Protein AF-A0A536GF77-F1 (afdb_monomer_lite)

Foldseek 3Di:
DDDDDDDDDDDDDPPPPPVPPPPPPDPPVVVVVVVVLLPLVNLVVLLVVLLVVLVVVPVPDPPLQVAAFQLQVVLLLVLLVCVVVVHDSADPDLLVFQDEDDRSGDQFAPLCSVVRVCQNVLVDPPSVVVSVVCLQCVLVVLQVVLLVVLAFRSSLSSLLSNLCSQSVNVNCSRNSPCCSVLLSLLSVCLPDDANLSLCVVCSPVLQVVSSCRPVVDPNSVVSVVVSVVSNVVCPCSNVSSVSSVVRYPPQPSCNCVSVVSSSVNSVSSSVRGDDDD

Radius of gyration: 27.7 Å; chains: 1; bounding box: 110×48×66 Å

pLDDT: mean 87.17, std 17.12, range [32.97, 98.56]

Structure (mmCIF, N/CA/C/O backbone):
data_AF-A0A536GF77-F1
#
_entry.id   AF-A0A536GF77-F1
#
loop_
_atom_site.group_PDB
_atom_site.id
_atom_site.type_symbol
_atom_site.label_atom_id
_atom_site.label_alt_id
_atom_site.label_comp_id
_atom_site.label_asym_id
_atom_site.label_entity_id
_atom_site.label_seq_id
_atom_site.pdbx_PDB_ins_code
_atom_site.Cartn_x
_atom_site.Cartn_y
_atom_site.Cartn_z
_atom_site.occupancy
_atom_site.B_iso_or_equiv
_atom_site.auth_seq_id
_atom_site.auth_comp_id
_atom_site.auth_asym_id
_atom_site.auth_atom_id
_atom_site.pdbx_PDB_model_num
ATOM 1 N N . MET A 1 1 ? -88.123 -19.609 26.743 1.00 41.19 1 MET A N 1
ATOM 2 C CA . MET A 1 1 ? -87.606 -20.927 26.312 1.00 41.19 1 MET A CA 1
ATOM 3 C C . MET A 1 1 ? -86.097 -20.909 26.580 1.00 41.19 1 MET A C 1
ATOM 5 O O . MET A 1 1 ? -85.363 -20.375 25.773 1.00 41.19 1 MET A O 1
ATOM 9 N N . PHE A 1 2 ? -85.704 -20.932 27.856 1.00 36.38 2 PHE A N 1
ATOM 10 C CA . PHE A 1 2 ? -85.264 -22.080 28.674 1.00 36.38 2 PHE A CA 1
ATOM 11 C C . PHE A 1 2 ? -83.796 -22.506 28.458 1.00 36.38 2 PHE A C 1
ATOM 13 O O . PHE A 1 2 ? -83.450 -22.933 27.362 1.00 36.38 2 PHE A O 1
ATOM 20 N N . ARG A 1 3 ? -83.056 -22.489 29.589 1.00 35.91 3 ARG A N 1
ATOM 21 C CA . ARG A 1 3 ? -81.711 -23.015 29.941 1.00 35.91 3 ARG A CA 1
ATOM 22 C C . ARG A 1 3 ? -80.554 -22.004 29.883 1.00 35.91 3 ARG A C 1
ATOM 24 O O . ARG A 1 3 ? -80.146 -21.604 28.803 1.00 35.91 3 ARG A O 1
ATOM 31 N N . ASP A 1 4 ? -80.084 -21.440 31.009 1.00 39.25 4 ASP A N 1
ATOM 32 C CA . ASP A 1 4 ? -79.383 -22.058 32.172 1.00 39.25 4 ASP A CA 1
ATOM 33 C C . ASP A 1 4 ? -78.294 -23.030 31.696 1.00 39.25 4 ASP A C 1
ATOM 35 O O . ASP A 1 4 ? -78.600 -24.018 31.044 1.00 39.25 4 ASP A O 1
ATOM 39 N N . GLY A 1 5 ? -76.995 -22.820 31.896 1.00 36.41 5 GLY A N 1
ATOM 40 C CA . GLY A 1 5 ? -76.297 -22.391 33.102 1.00 36.41 5 GLY A CA 1
ATOM 41 C C . GLY A 1 5 ? -75.315 -23.514 33.452 1.00 36.41 5 GLY A C 1
ATOM 42 O O . GLY A 1 5 ? -75.742 -24.656 33.509 1.00 36.41 5 GLY A O 1
ATOM 43 N N . ILE A 1 6 ? -74.024 -23.216 33.637 1.00 43.03 6 ILE A N 1
ATOM 44 C CA . ILE A 1 6 ? -73.083 -23.975 34.485 1.00 43.03 6 ILE A CA 1
ATOM 45 C C . ILE A 1 6 ? -71.900 -23.047 34.804 1.00 43.03 6 ILE A C 1
ATOM 47 O O . ILE A 1 6 ? -71.106 -22.662 33.947 1.00 43.03 6 ILE A O 1
ATOM 51 N N . ARG A 1 7 ? -71.839 -22.661 36.081 1.00 42.03 7 ARG A N 1
ATOM 52 C CA . ARG A 1 7 ? -70.627 -22.267 36.804 1.00 42.03 7 ARG A CA 1
ATOM 53 C C . ARG A 1 7 ? -69.959 -23.541 37.333 1.00 42.03 7 ARG A C 1
ATOM 55 O O . ARG A 1 7 ? -70.656 -24.415 37.835 1.00 42.03 7 ARG A O 1
ATOM 62 N N . GLY A 1 8 ? -68.631 -23.561 37.334 1.00 37.31 8 GLY A N 1
ATOM 63 C CA . GLY A 1 8 ? -67.768 -24.455 38.121 1.00 37.31 8 GLY A CA 1
ATOM 64 C C . GLY A 1 8 ? -66.321 -24.171 37.712 1.00 37.31 8 GLY A C 1
ATOM 65 O O . GLY A 1 8 ? -65.961 -24.429 36.575 1.00 37.31 8 GLY A O 1
ATOM 66 N N . MET A 1 9 ? -65.571 -23.317 38.414 1.00 39.44 9 MET A N 1
ATOM 67 C CA . MET A 1 9 ? -64.761 -23.631 39.602 1.00 39.44 9 MET A CA 1
ATOM 68 C C . MET A 1 9 ? -63.938 -24.919 39.469 1.00 39.44 9 MET A C 1
ATOM 70 O O . MET A 1 9 ? -64.388 -25.968 39.896 1.00 39.44 9 MET A O 1
ATOM 74 N N . ASP A 1 10 ? -62.711 -24.764 38.968 1.00 42.84 10 ASP A N 1
ATOM 75 C CA . ASP A 1 10 ? -61.504 -25.491 39.381 1.00 42.84 10 ASP A CA 1
ATOM 76 C C . ASP A 1 10 ? -60.338 -24.492 39.206 1.00 42.84 10 ASP A C 1
ATOM 78 O O . ASP A 1 10 ? -60.195 -23.864 38.164 1.00 42.84 10 ASP A O 1
ATOM 82 N N . GLY A 1 11 ? -59.519 -24.136 40.192 1.00 39.72 11 GLY A N 1
ATOM 83 C CA . GLY A 1 11 ? -59.087 -24.929 41.328 1.00 39.72 11 GLY A CA 1
ATOM 84 C C . GLY A 1 11 ? -57.761 -25.612 40.998 1.00 39.72 11 GLY A C 1
ATOM 85 O O . GLY A 1 11 ? -57.750 -26.771 40.629 1.00 39.72 11 GLY A O 1
ATOM 86 N N . ARG A 1 12 ? -56.644 -24.907 41.249 1.00 40.28 12 ARG A N 1
ATOM 87 C CA . ARG A 1 12 ? -55.269 -25.443 41.400 1.00 40.28 12 ARG A CA 1
ATOM 88 C C . ARG A 1 12 ? -54.510 -25.835 40.117 1.00 40.28 12 ARG A C 1
ATOM 90 O O . ARG A 1 12 ? -54.615 -26.937 39.612 1.00 40.28 12 ARG A O 1
ATOM 97 N N . MET A 1 13 ? -53.569 -24.987 39.711 1.00 36.81 13 MET A N 1
ATOM 98 C CA . MET A 1 13 ? -52.131 -25.166 39.986 1.00 36.81 13 MET A CA 1
ATOM 99 C C . MET A 1 13 ? -51.365 -24.138 39.160 1.00 36.81 13 MET A C 1
ATOM 101 O O . MET A 1 13 ? -51.049 -24.318 37.988 1.00 36.81 13 MET A O 1
ATOM 105 N N . ARG A 1 14 ? -51.051 -23.028 39.822 1.00 39.31 14 ARG A N 1
ATOM 106 C CA . ARG A 1 14 ? -50.019 -22.097 39.393 1.00 39.31 14 ARG A CA 1
ATOM 107 C C . ARG A 1 14 ? -48.690 -22.834 39.571 1.00 39.31 14 ARG A C 1
ATOM 109 O O . ARG A 1 14 ? -48.108 -22.789 40.651 1.00 39.31 14 ARG A O 1
ATOM 116 N N . VAL A 1 15 ? -48.256 -23.575 38.552 1.00 42.91 15 VAL A N 1
ATOM 117 C CA . VAL A 1 15 ? -46.899 -24.127 38.515 1.00 42.91 15 VAL A CA 1
ATOM 118 C C . VAL A 1 15 ? -45.962 -22.936 38.353 1.00 42.91 15 VAL A C 1
ATOM 120 O O . VAL A 1 15 ? -45.723 -22.438 37.256 1.00 42.91 15 VAL A O 1
ATOM 123 N N . MET A 1 16 ? -45.488 -22.435 39.493 1.00 32.97 16 MET A N 1
ATOM 124 C CA . MET A 1 16 ? -44.279 -21.634 39.583 1.00 32.97 16 MET A CA 1
ATOM 125 C C . MET A 1 16 ? -43.134 -22.483 39.038 1.00 32.97 16 MET A C 1
ATOM 127 O O . MET A 1 16 ? -42.500 -23.244 39.761 1.00 32.97 16 MET A O 1
ATOM 131 N N . TRP A 1 17 ? -42.857 -22.340 37.747 1.00 36.91 17 TRP A N 1
ATOM 132 C CA . TRP A 1 17 ? -41.528 -22.599 37.217 1.00 36.91 17 TRP A CA 1
ATOM 133 C C . TRP A 1 17 ? -40.623 -21.451 37.678 1.00 36.91 17 TRP A C 1
ATOM 135 O O . TRP A 1 17 ? -40.278 -20.547 36.925 1.00 36.91 17 TRP A O 1
ATOM 145 N N . SER A 1 18 ? -40.229 -21.485 38.953 1.00 45.12 18 SER A N 1
ATOM 146 C CA . SER A 1 18 ? -39.018 -20.823 39.439 1.00 45.12 18 SER A CA 1
ATOM 147 C C . SER A 1 18 ? -37.811 -21.674 39.038 1.00 45.12 18 SER A C 1
ATOM 149 O O . SER A 1 18 ? -37.057 -22.164 39.873 1.00 45.12 18 SER A O 1
ATOM 151 N N . GLY A 1 19 ? -37.666 -21.909 37.736 1.00 38.56 19 GLY A N 1
ATOM 152 C CA . GLY A 1 19 ? -36.453 -22.440 37.142 1.00 38.56 19 GLY A CA 1
ATOM 153 C C . GLY A 1 19 ? -35.619 -21.249 36.725 1.00 38.56 19 GLY A C 1
ATOM 154 O O . GLY A 1 19 ? -35.683 -20.829 35.573 1.00 38.56 19 GLY A O 1
ATOM 155 N N . GLY A 1 20 ? -34.897 -20.667 37.684 1.00 43.09 20 GLY A N 1
ATOM 156 C CA . GLY A 1 20 ? -33.840 -19.715 37.396 1.00 43.09 20 GLY A CA 1
ATOM 157 C C . GLY A 1 20 ? -32.834 -20.386 36.473 1.00 43.09 20 GLY A C 1
ATOM 158 O O . GLY A 1 20 ? -31.903 -21.045 36.928 1.00 43.09 20 GLY A O 1
ATOM 159 N N . LEU A 1 21 ? -33.022 -20.207 35.166 1.00 40.06 21 LEU A N 1
ATOM 160 C CA . LEU A 1 21 ? -31.940 -20.256 34.205 1.00 40.06 21 LEU A CA 1
ATOM 161 C C . LEU A 1 21 ? -31.039 -19.089 34.582 1.00 40.06 21 LEU A C 1
ATOM 163 O O . LEU A 1 21 ? -31.192 -17.968 34.105 1.00 40.06 21 LEU A O 1
ATOM 167 N N . SER A 1 22 ? -30.149 -19.378 35.531 1.00 43.50 22 SER A N 1
ATOM 168 C CA . SER A 1 22 ? -28.858 -18.739 35.679 1.00 43.50 22 SER A CA 1
ATOM 169 C C . SER A 1 22 ? -28.286 -18.613 34.274 1.00 43.50 22 SER A C 1
ATOM 171 O O . SER A 1 22 ? -27.720 -19.549 33.710 1.00 43.50 22 SER A O 1
ATOM 173 N N . THR A 1 23 ? -28.516 -17.456 33.663 1.00 43.59 23 THR A N 1
ATOM 174 C CA . THR A 1 23 ? -27.709 -16.992 32.557 1.00 43.59 23 THR A CA 1
ATOM 175 C C . THR A 1 23 ? -26.333 -16.837 33.169 1.00 43.59 23 THR A C 1
ATOM 177 O O . THR A 1 23 ? -26.068 -15.847 33.851 1.00 43.59 23 THR A O 1
ATOM 180 N N . SER A 1 24 ? -25.498 -17.864 33.027 1.00 44.28 24 SER A N 1
ATOM 181 C CA . SER A 1 24 ? -24.087 -17.799 33.371 1.00 44.28 24 SER A CA 1
ATOM 182 C C . SER A 1 24 ? -23.552 -16.500 32.782 1.00 44.28 24 SER A C 1
ATOM 184 O O . SER A 1 24 ? -23.512 -16.341 31.557 1.00 44.28 24 SER A O 1
ATOM 186 N N . SER A 1 25 ? -23.252 -15.539 33.656 1.00 56.31 25 SER A N 1
ATOM 187 C CA . SER A 1 25 ? -22.711 -14.255 33.252 1.00 56.31 25 SER A CA 1
ATOM 188 C C . SER A 1 25 ? -21.441 -14.520 32.438 1.00 56.31 25 SER A C 1
ATOM 190 O O . SER A 1 25 ? -20.691 -15.448 32.764 1.00 56.31 25 SER A O 1
ATOM 192 N N . PRO A 1 26 ? -21.192 -13.773 31.348 1.00 51.78 26 PRO A N 1
ATOM 193 C CA . PRO A 1 26 ? -19.933 -13.895 30.629 1.00 51.78 26 PRO A CA 1
ATOM 194 C C . PRO A 1 26 ? -18.793 -13.777 31.643 1.00 51.78 26 PRO A C 1
ATOM 196 O O . PRO A 1 26 ? -18.783 -12.847 32.449 1.00 51.78 26 PRO A O 1
ATOM 199 N N . SER A 1 27 ? -17.901 -14.770 31.650 1.00 58.62 27 SER A N 1
ATOM 200 C CA . SER A 1 27 ? -16.886 -14.983 32.685 1.00 58.62 27 SER A CA 1
ATOM 201 C C . SER A 1 27 ? -16.258 -13.666 33.164 1.00 58.62 27 SER A C 1
ATOM 203 O O . SER A 1 27 ? -15.650 -12.921 32.392 1.00 58.62 27 SER A O 1
ATOM 205 N N . SER A 1 28 ? -16.421 -13.371 34.457 1.00 71.69 28 SER A N 1
ATOM 206 C CA . SER A 1 28 ? -16.101 -12.075 35.080 1.00 71.69 28 SER A CA 1
ATOM 207 C C . SER A 1 28 ? -14.694 -11.555 34.762 1.00 71.69 28 SER A C 1
ATOM 209 O O . SER A 1 28 ? -14.508 -10.352 34.600 1.00 71.69 28 SER A O 1
ATOM 211 N N . ARG A 1 29 ? -13.709 -12.445 34.578 1.00 77.62 29 ARG A N 1
ATOM 212 C CA . ARG A 1 29 ? -12.331 -12.069 34.216 1.00 77.62 29 ARG A CA 1
ATOM 213 C C . ARG A 1 29 ? -12.208 -11.447 32.826 1.00 77.62 29 ARG A C 1
ATOM 215 O O . ARG A 1 29 ? -11.457 -10.494 32.657 1.00 77.62 29 ARG A O 1
ATOM 222 N N . GLY A 1 30 ? -12.918 -11.973 31.826 1.00 80.00 30 GLY A N 1
ATOM 223 C CA . GLY A 1 30 ? -12.807 -11.483 30.449 1.00 80.00 30 GLY A CA 1
ATOM 224 C C . GLY A 1 30 ? -13.359 -10.065 30.299 1.00 80.00 30 GLY A C 1
ATOM 225 O O . GLY A 1 30 ? -12.772 -9.242 29.597 1.00 80.00 30 GLY A O 1
ATOM 226 N N . ALA A 1 31 ? -14.455 -9.767 31.000 1.00 80.88 31 ALA A N 1
ATOM 227 C CA . ALA A 1 31 ? -15.010 -8.419 31.088 1.00 80.88 31 ALA A CA 1
ATOM 228 C C . ALA A 1 31 ? -14.063 -7.472 31.847 1.00 80.88 31 ALA A C 1
ATOM 230 O O . ALA A 1 31 ? -13.717 -6.417 31.325 1.00 80.88 31 ALA A O 1
ATOM 231 N N . GLN A 1 32 ? -13.538 -7.902 33.001 1.00 85.25 32 GLN A N 1
ATOM 232 C CA . GLN A 1 32 ? -12.601 -7.107 33.806 1.00 85.25 32 GLN A CA 1
ATOM 233 C C . GLN A 1 32 ? -11.320 -6.723 33.049 1.00 85.25 32 GLN A C 1
ATOM 235 O O . GLN A 1 32 ? -10.882 -5.576 33.124 1.00 85.25 32 GLN A O 1
ATOM 240 N N . VAL A 1 33 ? -10.720 -7.652 32.294 1.00 84.31 33 VAL A N 1
ATOM 241 C CA . VAL A 1 33 ? -9.522 -7.363 31.485 1.00 84.31 33 VAL A CA 1
ATOM 242 C C . VAL A 1 33 ? -9.833 -6.350 30.382 1.00 84.31 33 VAL A C 1
ATOM 244 O O . VAL A 1 33 ? -9.045 -5.436 30.152 1.00 84.31 33 VAL A O 1
ATOM 247 N N . ARG A 1 34 ? -10.987 -6.474 29.714 1.00 85.44 34 ARG A N 1
ATOM 248 C CA . ARG A 1 34 ? -11.406 -5.510 28.684 1.00 85.44 34 ARG A CA 1
ATOM 249 C C . ARG A 1 34 ? -11.612 -4.117 29.268 1.00 85.44 34 ARG A C 1
ATOM 251 O O . ARG A 1 34 ? -11.096 -3.166 28.694 1.00 85.44 34 ARG A O 1
ATOM 258 N N . ASP A 1 35 ? -12.284 -4.007 30.411 1.00 88.75 35 ASP A N 1
ATOM 259 C CA . ASP A 1 35 ? -12.529 -2.723 31.079 1.00 88.75 35 ASP A CA 1
ATOM 260 C C . ASP A 1 35 ? -11.226 -2.049 31.523 1.00 88.75 35 ASP A C 1
ATOM 262 O O . ASP A 1 35 ? -11.081 -0.830 31.433 1.00 88.75 35 ASP A O 1
ATOM 266 N N . LEU A 1 36 ? -10.247 -2.842 31.970 1.00 88.25 36 LEU A N 1
ATOM 267 C CA . LEU A 1 36 ? -8.914 -2.347 32.294 1.00 88.25 36 LEU A CA 1
ATOM 268 C C . LEU A 1 36 ? -8.195 -1.809 31.047 1.00 88.25 36 LEU A C 1
ATOM 270 O O . LEU A 1 36 ? -7.674 -0.695 31.084 1.00 88.25 36 LEU A O 1
ATOM 274 N N . LEU A 1 37 ? -8.187 -2.570 29.947 1.00 87.06 37 LEU A N 1
ATOM 275 C CA . LEU A 1 37 ? -7.545 -2.181 28.682 1.00 87.06 37 LEU A CA 1
ATOM 276 C C . LEU A 1 37 ? -8.247 -1.010 27.983 1.00 87.06 37 LEU A C 1
ATOM 278 O O . LEU A 1 37 ? -7.608 -0.268 27.240 1.00 87.06 37 LEU A O 1
ATOM 282 N N . ASP A 1 38 ? -9.539 -0.808 28.238 1.00 90.12 38 ASP A N 1
ATOM 283 C CA . ASP A 1 38 ? -10.286 0.348 27.743 1.00 90.12 38 ASP A CA 1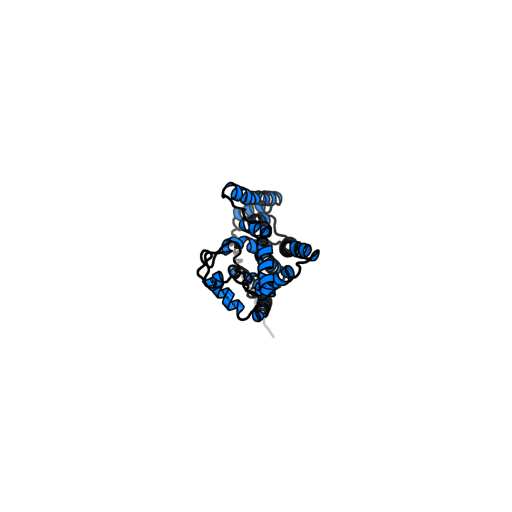
ATOM 284 C C . ASP A 1 38 ? -9.995 1.644 28.515 1.00 90.12 38 ASP A C 1
ATOM 286 O O . ASP A 1 38 ? -10.479 2.713 28.131 1.00 90.12 38 ASP A O 1
ATOM 290 N N . ARG A 1 39 ? -9.163 1.604 29.565 1.00 93.00 39 ARG A N 1
ATOM 291 C CA . ARG A 1 39 ? -8.693 2.825 30.225 1.00 93.00 39 ARG A CA 1
ATOM 292 C C . ARG A 1 39 ? -7.736 3.585 29.297 1.00 93.00 39 ARG A C 1
ATOM 294 O O . ARG A 1 39 ? -6.703 3.034 28.911 1.00 93.00 39 ARG A O 1
ATOM 301 N N . PRO A 1 40 ? -7.996 4.872 28.996 1.00 92.00 40 PRO A N 1
ATOM 302 C CA . PRO A 1 40 ? -7.208 5.634 28.027 1.00 92.00 40 PRO A CA 1
ATOM 303 C C . PRO A 1 40 ? -5.737 5.774 28.428 1.00 92.00 40 PRO A C 1
ATOM 305 O O . PRO A 1 40 ? -4.868 5.672 27.569 1.00 92.00 40 PRO A O 1
ATOM 308 N N . ALA A 1 41 ? -5.446 5.936 29.722 1.00 93.31 41 ALA A N 1
ATOM 309 C CA . ALA A 1 41 ? -4.074 6.021 30.219 1.00 93.31 41 ALA A CA 1
ATOM 310 C C . ALA A 1 41 ? -3.292 4.719 29.981 1.00 93.31 41 ALA A C 1
ATOM 312 O O . ALA A 1 41 ? -2.173 4.757 29.479 1.00 93.31 41 ALA A O 1
ATOM 313 N N . LEU A 1 42 ? -3.896 3.562 30.279 1.00 93.06 42 LEU A N 1
ATOM 314 C CA . LEU A 1 42 ? -3.247 2.271 30.053 1.00 93.06 42 LEU A CA 1
ATOM 315 C C . LEU A 1 42 ? -3.052 2.007 28.557 1.00 93.06 42 LEU A C 1
ATOM 317 O O . LEU A 1 42 ? -1.969 1.609 28.142 1.00 93.06 42 LEU A O 1
ATOM 321 N N . ALA A 1 43 ? -4.071 2.283 27.741 1.00 92.12 43 ALA A N 1
ATOM 322 C CA . ALA A 1 43 ? -3.971 2.171 26.292 1.00 92.12 43 ALA A CA 1
ATOM 323 C C . ALA A 1 43 ? -2.860 3.061 25.712 1.00 92.12 43 ALA A C 1
ATOM 325 O O . ALA A 1 43 ? -2.118 2.610 24.840 1.00 92.12 43 ALA A O 1
ATOM 326 N N . ALA A 1 44 ? -2.708 4.294 26.204 1.00 92.50 44 ALA A N 1
ATOM 327 C CA . ALA A 1 44 ? -1.635 5.193 25.790 1.00 92.50 44 ALA A CA 1
ATOM 328 C C . ALA A 1 44 ? -0.255 4.638 26.166 1.00 92.50 44 ALA A C 1
ATOM 330 O O . ALA A 1 44 ? 0.613 4.551 25.301 1.00 92.50 44 ALA A O 1
ATOM 331 N N . VAL A 1 45 ? -0.072 4.184 27.412 1.00 94.44 45 VAL A N 1
ATOM 332 C CA . VAL A 1 45 ? 1.184 3.563 27.868 1.00 94.44 45 VAL A CA 1
ATOM 333 C C . VAL A 1 45 ? 1.539 2.344 27.016 1.00 94.44 45 VAL A C 1
ATOM 335 O O . VAL A 1 45 ? 2.660 2.247 26.530 1.00 94.44 45 VAL A O 1
ATOM 338 N N . LEU A 1 46 ? 0.583 1.444 26.773 1.00 94.06 46 LEU A N 1
ATOM 339 C CA . LEU A 1 46 ? 0.794 0.261 25.933 1.00 94.06 46 LEU A CA 1
ATOM 340 C C . LEU A 1 46 ? 1.098 0.626 24.472 1.00 94.06 46 LEU A C 1
ATOM 342 O O . LEU A 1 46 ? 1.935 -0.014 23.841 1.00 94.06 46 LEU A O 1
ATOM 346 N N . SER A 1 47 ? 0.450 1.664 23.939 1.00 93.44 47 SER A N 1
ATOM 347 C CA . SER A 1 47 ? 0.714 2.151 22.579 1.00 93.44 47 SER A CA 1
ATOM 348 C C . SER A 1 47 ? 2.120 2.731 22.455 1.00 93.44 47 SER A C 1
ATOM 350 O O . SER A 1 47 ? 2.808 2.441 21.485 1.00 93.44 47 SER A O 1
ATOM 352 N N . ILE A 1 48 ? 2.572 3.504 23.448 1.00 91.81 48 ILE A N 1
ATOM 353 C CA . ILE A 1 48 ? 3.943 4.031 23.509 1.00 91.81 48 ILE A CA 1
ATOM 354 C C . ILE A 1 48 ? 4.941 2.877 23.647 1.00 91.81 48 ILE A C 1
ATOM 356 O O . ILE A 1 48 ? 5.932 2.835 22.923 1.00 91.81 48 ILE A O 1
ATOM 360 N N . ALA A 1 49 ? 4.658 1.903 24.515 1.00 92.81 49 ALA A N 1
ATOM 361 C CA . ALA A 1 49 ? 5.509 0.733 24.708 1.00 92.81 49 ALA A CA 1
ATOM 362 C C . ALA A 1 49 ? 5.680 -0.095 23.422 1.00 92.81 49 ALA A C 1
ATOM 364 O O . ALA A 1 49 ? 6.752 -0.653 23.203 1.00 92.81 49 ALA A O 1
ATOM 365 N N . ALA A 1 50 ? 4.683 -0.131 22.528 1.00 92.12 50 ALA A N 1
ATOM 366 C CA . ALA A 1 50 ? 4.815 -0.797 21.230 1.00 92.12 50 ALA A CA 1
ATOM 367 C C . ALA A 1 50 ? 5.946 -0.201 20.367 1.00 92.12 50 ALA A C 1
ATOM 369 O O . ALA A 1 50 ? 6.578 -0.929 19.605 1.00 92.12 50 ALA A O 1
ATOM 370 N N . PHE A 1 51 ? 6.278 1.085 20.526 1.00 89.44 51 PHE A N 1
ATOM 371 C CA . PHE A 1 51 ? 7.408 1.710 19.826 1.00 89.44 51 PHE A CA 1
ATOM 372 C C . PHE A 1 51 ? 8.782 1.325 20.394 1.00 89.44 51 PHE A C 1
ATOM 374 O O . PHE A 1 51 ? 9.796 1.629 19.770 1.00 89.44 51 PHE A O 1
ATOM 381 N N . ALA A 1 52 ? 8.849 0.578 21.501 1.00 89.06 52 ALA A N 1
ATOM 382 C CA . ALA A 1 52 ? 10.088 -0.087 21.900 1.00 89.06 52 ALA A CA 1
ATOM 383 C C . ALA A 1 52 ? 10.472 -1.218 20.926 1.00 89.06 52 ALA A C 1
ATOM 385 O O . ALA A 1 52 ? 11.649 -1.534 20.804 1.00 89.06 52 ALA A O 1
ATOM 386 N N . ILE A 1 53 ? 9.513 -1.802 20.194 1.00 85.50 53 ILE A N 1
ATOM 387 C CA . ILE A 1 53 ? 9.754 -2.891 19.231 1.00 85.50 53 ILE A CA 1
ATOM 388 C C . ILE A 1 53 ? 10.762 -2.499 18.142 1.00 85.50 53 ILE A C 1
ATOM 390 O O . ILE A 1 53 ? 11.749 -3.217 17.991 1.00 85.50 53 ILE A O 1
ATOM 394 N N . PRO A 1 54 ? 10.585 -1.397 17.387 1.00 82.69 54 PRO A N 1
ATOM 395 C CA . PRO A 1 54 ? 11.558 -1.009 16.373 1.00 82.69 54 PRO A CA 1
ATOM 396 C C . PRO A 1 54 ? 12.912 -0.626 16.982 1.00 82.69 54 PRO A C 1
ATOM 398 O O . PRO A 1 54 ? 13.937 -0.917 16.376 1.00 82.69 54 PRO A O 1
ATOM 401 N N . VAL A 1 55 ? 12.944 -0.055 18.193 1.00 83.25 55 VAL A N 1
ATOM 402 C CA . VAL A 1 55 ? 14.201 0.231 18.910 1.00 83.25 55 VAL A CA 1
ATOM 403 C C . VAL A 1 55 ? 14.951 -1.065 19.225 1.00 83.25 55 VAL A C 1
ATOM 405 O O . VAL A 1 55 ? 16.138 -1.177 18.929 1.00 83.25 55 VAL A O 1
ATOM 408 N N . LEU A 1 56 ? 14.256 -2.066 19.768 1.00 84.06 56 LEU A N 1
ATOM 409 C CA . LEU A 1 56 ? 14.824 -3.385 20.043 1.00 84.06 56 LEU A CA 1
ATOM 410 C C . LEU A 1 56 ? 15.255 -4.091 18.756 1.00 84.06 56 LEU A C 1
ATOM 412 O O . LEU A 1 56 ? 16.326 -4.682 18.723 1.00 84.06 56 LEU A O 1
ATOM 416 N N . PHE A 1 57 ? 14.465 -4.000 17.685 1.00 82.62 57 PHE A N 1
ATOM 417 C CA . PHE A 1 57 ? 14.827 -4.555 16.382 1.00 82.62 57 PHE A CA 1
ATOM 418 C C . PHE A 1 57 ? 16.139 -3.957 15.867 1.00 82.62 57 PHE A C 1
ATOM 420 O O . PHE A 1 57 ? 17.033 -4.706 15.491 1.00 82.62 57 PHE A O 1
ATOM 427 N N . VAL A 1 58 ? 16.290 -2.629 15.920 1.00 80.44 58 VAL A N 1
ATOM 428 C CA . VAL A 1 58 ? 17.532 -1.954 15.516 1.00 80.44 58 VAL A CA 1
ATOM 429 C C . VAL A 1 58 ? 18.713 -2.347 16.406 1.00 80.44 58 VAL A C 1
ATOM 431 O O . VAL A 1 58 ? 19.817 -2.528 15.906 1.00 80.44 58 VAL A O 1
ATOM 434 N N . ALA A 1 59 ? 18.490 -2.503 17.711 1.00 79.88 59 ALA A N 1
ATOM 435 C CA . ALA A 1 59 ? 19.540 -2.885 18.651 1.00 79.88 59 ALA A CA 1
ATOM 436 C C . ALA A 1 59 ? 19.997 -4.349 18.503 1.00 79.88 59 ALA A C 1
ATOM 438 O O . ALA A 1 59 ? 21.141 -4.664 18.823 1.00 79.88 59 ALA A O 1
ATOM 439 N N . LEU A 1 60 ? 19.108 -5.244 18.060 1.00 83.00 60 LEU A N 1
ATOM 440 C CA . LEU A 1 60 ? 19.345 -6.692 18.030 1.00 83.00 60 LEU A CA 1
ATOM 441 C C . LEU A 1 60 ? 19.678 -7.235 16.635 1.00 83.00 60 LEU A C 1
ATOM 443 O O . LEU A 1 60 ? 20.246 -8.322 16.532 1.00 83.00 60 LEU A O 1
ATOM 447 N N . VAL A 1 61 ? 19.317 -6.519 15.570 1.00 75.38 61 VAL A N 1
ATOM 448 C CA . VAL A 1 61 ? 19.546 -6.943 14.186 1.00 75.38 61 VAL A CA 1
ATOM 449 C C . VAL A 1 61 ? 20.672 -6.103 13.587 1.00 75.38 61 VAL A C 1
ATOM 451 O O . VAL A 1 61 ? 20.533 -4.885 13.514 1.00 75.38 61 VAL A O 1
ATOM 454 N N . PRO A 1 62 ? 21.784 -6.708 13.137 1.00 69.06 62 PRO A N 1
ATOM 455 C CA . PRO A 1 62 ? 22.832 -5.979 12.434 1.00 69.06 62 PRO A CA 1
ATOM 456 C C . PRO A 1 62 ? 22.297 -5.358 11.140 1.00 69.06 62 PRO A C 1
ATOM 458 O O . PRO A 1 62 ? 21.581 -6.017 10.390 1.00 69.06 62 PRO A O 1
ATOM 461 N N . HIS A 1 63 ? 22.676 -4.109 10.864 1.00 67.38 63 HIS A N 1
ATOM 462 C CA . HIS A 1 63 ? 22.383 -3.421 9.599 1.00 67.38 63 HIS A CA 1
ATOM 463 C C . HIS A 1 63 ? 20.894 -3.395 9.162 1.00 67.38 63 HIS A C 1
ATOM 465 O O . HIS A 1 63 ? 20.584 -3.579 7.985 1.00 67.38 63 HIS A O 1
ATOM 471 N N . PRO A 1 64 ? 19.921 -3.129 10.055 1.00 62.34 64 PRO A N 1
ATOM 472 C CA . PRO A 1 64 ? 18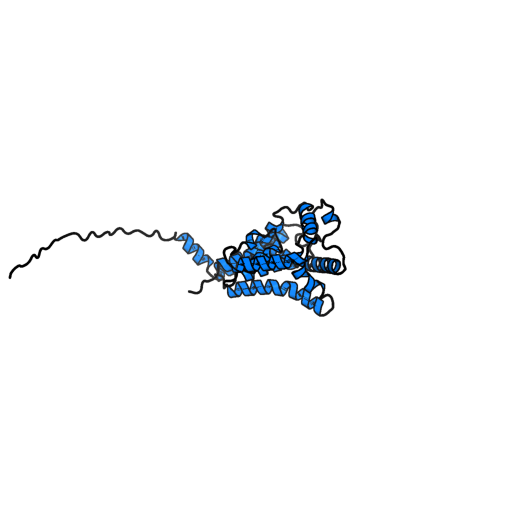.507 -3.328 9.732 1.00 62.34 64 PRO A CA 1
ATOM 473 C C . PRO A 1 64 ? 17.904 -2.222 8.851 1.00 62.34 64 PRO A C 1
ATOM 475 O O . PRO A 1 64 ? 16.775 -2.357 8.381 1.00 62.34 64 PRO A O 1
ATOM 478 N N . LEU A 1 65 ? 18.624 -1.110 8.661 1.00 63.69 65 LEU A N 1
ATOM 479 C CA . LEU A 1 65 ? 18.127 0.135 8.063 1.00 63.69 65 LEU A CA 1
ATOM 480 C C . LEU A 1 65 ? 19.012 0.654 6.918 1.00 63.69 65 LEU A C 1
ATOM 482 O O . LEU A 1 65 ? 19.073 1.855 6.681 1.00 63.69 65 LEU A O 1
ATOM 486 N N . GLU A 1 66 ? 19.689 -0.223 6.178 1.00 71.94 66 GLU A N 1
ATOM 487 C CA . GLU A 1 66 ? 20.584 0.192 5.079 1.00 71.94 66 GLU A CA 1
ATOM 488 C C . GLU A 1 66 ? 19.862 0.737 3.835 1.00 71.94 66 GLU A C 1
ATOM 490 O O . GLU A 1 66 ? 20.497 1.120 2.855 1.00 71.94 66 GLU A O 1
ATOM 495 N N . GLN A 1 67 ? 18.529 0.796 3.852 1.00 81.62 67 GLN A N 1
ATOM 496 C CA . GLN A 1 67 ? 17.744 1.264 2.715 1.00 81.62 67 GLN A CA 1
ATOM 497 C C . GLN A 1 67 ? 17.605 2.796 2.731 1.00 81.62 67 GLN A C 1
ATOM 499 O O . GLN A 1 67 ? 17.069 3.354 3.700 1.00 81.62 67 GLN A O 1
ATOM 504 N N . PRO A 1 68 ? 18.022 3.495 1.659 1.00 89.62 68 PRO A N 1
ATOM 505 C CA . PRO A 1 68 ? 17.867 4.939 1.564 1.00 89.62 68 PRO A CA 1
ATOM 506 C C . PRO A 1 68 ? 16.401 5.373 1.652 1.00 89.62 68 PRO A C 1
ATOM 508 O O . PRO A 1 68 ? 15.486 4.679 1.194 1.00 89.62 68 PRO A O 1
ATOM 511 N N . PHE A 1 69 ? 16.179 6.559 2.217 1.00 93.00 69 PHE A N 1
ATOM 512 C CA . PHE A 1 69 ? 14.865 7.192 2.204 1.00 93.00 69 PHE A CA 1
ATOM 513 C C . PHE A 1 69 ? 14.350 7.317 0.767 1.00 93.00 69 PHE A C 1
ATOM 515 O O . PHE A 1 69 ? 15.063 7.793 -0.115 1.00 93.00 69 PHE A O 1
ATOM 522 N N . GLY A 1 70 ? 13.106 6.899 0.531 1.00 94.38 70 GLY A N 1
ATOM 523 C CA . GLY A 1 70 ? 12.477 7.018 -0.783 1.00 94.38 70 GLY A CA 1
ATOM 524 C C . GLY A 1 70 ? 13.088 6.162 -1.895 1.00 94.38 70 GLY A C 1
ATOM 525 O O . GLY A 1 70 ? 12.774 6.414 -3.055 1.00 94.38 70 GLY A O 1
ATOM 526 N N . VAL A 1 71 ? 13.928 5.166 -1.586 1.00 94.88 71 VAL A N 1
ATOM 527 C CA . VAL A 1 71 ? 14.552 4.310 -2.612 1.00 94.88 71 VAL A CA 1
ATOM 528 C C . VAL A 1 71 ? 13.525 3.605 -3.506 1.00 94.88 71 VAL A C 1
ATOM 530 O O . VAL A 1 71 ? 13.685 3.605 -4.722 1.00 94.88 71 VAL A O 1
ATOM 533 N N . ASP A 1 72 ? 12.422 3.097 -2.943 1.00 95.44 72 ASP A N 1
ATOM 534 C CA . ASP A 1 72 ? 11.360 2.471 -3.737 1.00 95.44 72 ASP A CA 1
ATOM 535 C C . ASP A 1 72 ? 10.593 3.527 -4.547 1.00 95.44 72 ASP A C 1
ATOM 537 O O . ASP A 1 72 ? 10.259 3.294 -5.707 1.00 95.44 72 ASP A O 1
ATOM 541 N N . PHE A 1 73 ? 10.342 4.712 -3.978 1.00 96.38 73 PHE A N 1
ATOM 542 C CA . PHE A 1 73 ? 9.718 5.814 -4.719 1.00 96.38 73 PHE A CA 1
ATOM 543 C C . PHE A 1 73 ? 10.536 6.204 -5.959 1.00 96.38 73 PHE A C 1
ATOM 545 O O . PHE A 1 73 ? 9.965 6.358 -7.040 1.00 96.38 73 PHE A O 1
ATOM 552 N N . GLN A 1 74 ? 11.861 6.331 -5.827 1.00 95.81 74 GLN A N 1
ATOM 553 C CA . GLN A 1 74 ? 12.724 6.637 -6.970 1.00 95.81 74 GLN A CA 1
ATOM 554 C C . GLN A 1 74 ? 12.768 5.484 -7.967 1.00 95.81 74 GLN A C 1
ATOM 556 O O . GLN A 1 74 ? 12.553 5.725 -9.153 1.00 95.81 74 GLN A O 1
ATOM 561 N N . LEU A 1 75 ? 12.914 4.241 -7.493 1.00 96.19 75 LEU A N 1
ATOM 562 C CA . LEU A 1 75 ? 12.888 3.049 -8.341 1.00 96.19 75 LEU A CA 1
ATOM 563 C C . LEU A 1 75 ? 11.660 3.034 -9.263 1.00 96.19 75 LEU A C 1
ATOM 565 O O . LEU A 1 75 ? 11.797 2.929 -10.481 1.00 96.19 75 LEU A O 1
ATOM 569 N N . TYR A 1 76 ? 10.451 3.177 -8.708 1.00 96.81 76 TYR A N 1
ATOM 570 C CA . TYR A 1 76 ? 9.236 3.111 -9.526 1.00 96.81 76 TYR A CA 1
ATOM 571 C C . TYR A 1 76 ? 9.081 4.317 -10.454 1.00 96.81 76 TYR A C 1
ATOM 573 O O . TYR A 1 76 ? 8.500 4.167 -11.529 1.00 96.81 76 TYR A O 1
ATOM 581 N N . ARG A 1 77 ? 9.627 5.491 -10.115 1.00 96.25 77 ARG A N 1
ATOM 582 C CA . ARG A 1 77 ? 9.677 6.632 -11.045 1.00 96.25 77 ARG A CA 1
ATOM 583 C C . ARG A 1 77 ? 10.630 6.378 -12.202 1.00 96.25 77 ARG A C 1
ATOM 585 O O . ARG A 1 77 ? 10.255 6.615 -13.345 1.00 96.25 77 ARG A O 1
ATOM 592 N N . GLU A 1 78 ? 11.833 5.894 -11.920 1.00 95.56 78 GLU A N 1
ATOM 593 C CA . GLU A 1 78 ? 12.868 5.614 -12.919 1.00 95.56 78 GLU A CA 1
ATOM 594 C C . GLU A 1 78 ? 12.423 4.522 -13.890 1.00 95.56 78 GLU A C 1
ATOM 596 O O . GLU A 1 78 ? 12.442 4.724 -15.104 1.00 95.56 78 GLU A O 1
ATOM 601 N N . VAL A 1 79 ? 11.917 3.409 -13.362 1.00 96.31 79 VAL A N 1
ATOM 602 C CA . VAL A 1 79 ? 11.370 2.304 -14.157 1.00 96.31 79 VAL A CA 1
ATOM 603 C C . VAL A 1 79 ? 10.180 2.762 -15.005 1.00 96.31 79 VAL A C 1
ATOM 605 O O . VAL A 1 79 ? 10.065 2.389 -16.173 1.00 96.31 79 VAL A O 1
ATOM 608 N N . THR A 1 80 ? 9.299 3.598 -14.450 1.00 97.50 80 THR A N 1
ATOM 609 C CA . THR A 1 80 ? 8.159 4.134 -15.207 1.00 97.50 80 THR A CA 1
ATOM 610 C C . THR A 1 80 ? 8.614 5.097 -16.300 1.00 97.50 80 THR A C 1
ATOM 612 O O . THR A 1 80 ? 8.099 5.027 -17.409 1.00 97.50 80 THR A O 1
ATOM 615 N N . ASN A 1 81 ? 9.606 5.953 -16.039 1.00 96.81 81 ASN A N 1
ATOM 616 C CA . ASN A 1 81 ? 10.190 6.829 -17.058 1.00 96.81 81 ASN A CA 1
ATOM 617 C C . ASN A 1 81 ? 10.870 6.032 -18.175 1.00 96.81 81 ASN A C 1
ATOM 619 O O . ASN A 1 81 ? 10.701 6.366 -19.346 1.00 96.81 81 ASN A O 1
ATOM 623 N N . ARG A 1 82 ? 11.576 4.947 -17.836 1.00 96.31 82 ARG A N 1
ATOM 624 C CA . ARG A 1 82 ? 12.135 4.019 -18.825 1.00 96.31 82 ARG A CA 1
ATOM 625 C C . ARG A 1 82 ? 11.040 3.419 -19.702 1.00 96.31 82 ARG A C 1
ATOM 627 O O . ARG A 1 82 ? 11.176 3.438 -20.921 1.00 96.31 82 ARG A O 1
ATOM 634 N N . TRP A 1 83 ? 9.956 2.937 -19.099 1.00 97.56 83 TRP A N 1
ATOM 635 C CA . TRP A 1 83 ? 8.816 2.389 -19.834 1.00 97.56 83 TRP A CA 1
ATOM 636 C C . TRP A 1 83 ? 8.132 3.437 -20.728 1.00 97.56 83 TRP A C 1
ATOM 638 O O . TRP A 1 83 ? 7.889 3.176 -21.903 1.00 97.56 83 TRP A O 1
ATOM 648 N N . LEU A 1 84 ? 7.902 4.654 -20.219 1.00 97.12 84 LEU A N 1
ATOM 649 C CA . LEU A 1 84 ? 7.349 5.774 -20.997 1.00 97.12 84 LEU A CA 1
ATOM 650 C C . LEU A 1 84 ? 8.254 6.180 -22.172 1.00 97.12 84 LEU A C 1
ATOM 652 O O . LEU A 1 84 ? 7.754 6.613 -23.206 1.00 97.12 84 LEU A O 1
ATOM 656 N N . GLY A 1 85 ? 9.571 6.015 -22.030 1.00 97.06 85 GLY A N 1
ATOM 657 C CA . GLY A 1 85 ? 10.556 6.215 -23.095 1.00 97.06 85 GLY A CA 1
ATOM 658 C C . GLY A 1 85 ? 10.641 5.074 -24.117 1.00 97.06 85 GLY A C 1
ATOM 659 O O . GLY A 1 85 ? 11.513 5.113 -24.981 1.00 97.06 85 GLY A O 1
ATOM 660 N N . GLY A 1 86 ? 9.778 4.055 -24.025 1.00 96.50 86 GLY A N 1
ATOM 661 C CA . GLY A 1 86 ? 9.770 2.884 -24.911 1.00 96.50 86 GLY A CA 1
ATOM 662 C C . GLY A 1 86 ? 10.681 1.734 -24.465 1.00 96.50 86 GLY A C 1
ATOM 663 O O . GLY A 1 86 ? 10.826 0.756 -25.196 1.00 96.50 86 GLY A O 1
ATOM 664 N N . GLY A 1 87 ? 11.299 1.832 -23.285 1.00 95.94 87 GLY A N 1
ATOM 665 C CA . GLY A 1 87 ? 12.081 0.755 -22.677 1.00 95.94 87 GLY A CA 1
ATOM 666 C C . GLY A 1 87 ? 11.223 -0.290 -21.953 1.00 95.94 87 GLY A C 1
ATOM 667 O O . GLY A 1 87 ? 9.998 -0.186 -21.873 1.00 95.94 87 GLY A O 1
ATOM 668 N N . SER A 1 88 ? 11.871 -1.309 -21.384 1.00 95.06 88 SER A N 1
ATOM 669 C CA . SER A 1 88 ? 11.180 -2.361 -20.630 1.00 95.06 88 SER A CA 1
ATOM 670 C C . SER A 1 88 ? 10.775 -1.904 -19.222 1.00 95.06 88 SER A C 1
ATOM 672 O O . SER A 1 88 ? 11.490 -1.150 -18.557 1.00 95.06 88 SER A O 1
ATOM 674 N N . PHE A 1 89 ? 9.624 -2.382 -18.741 1.00 96.75 89 PHE A N 1
ATOM 675 C CA . PHE A 1 89 ? 9.207 -2.178 -17.347 1.00 96.75 89 PHE A CA 1
ATOM 676 C C . PHE A 1 89 ? 9.952 -3.140 -16.409 1.00 96.75 89 PHE A C 1
ATOM 678 O O . PHE A 1 89 ? 10.525 -2.714 -15.411 1.00 96.75 89 PHE A O 1
ATOM 685 N N . TYR A 1 90 ? 10.022 -4.420 -16.779 1.00 96.81 90 TYR A N 1
ATOM 686 C CA . TYR A 1 90 ? 10.822 -5.436 -16.089 1.00 96.81 90 TYR A CA 1
ATOM 687 C C . TYR A 1 90 ? 12.232 -5.515 -16.685 1.00 96.81 90 TYR A C 1
ATOM 689 O O . TYR A 1 90 ? 1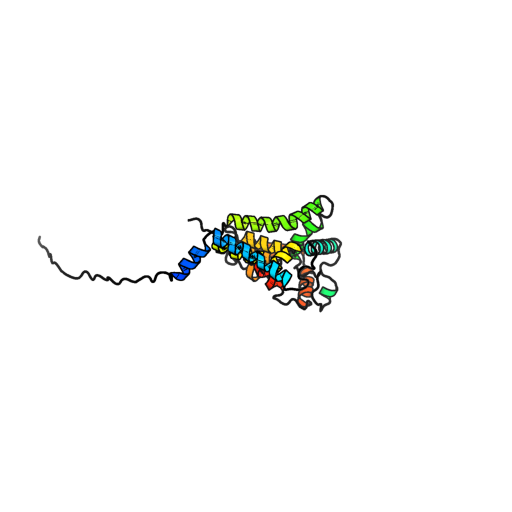2.426 -5.259 -17.878 1.00 96.81 90 TYR A O 1
ATOM 697 N N . GLU A 1 91 ? 13.225 -5.864 -15.872 1.00 95.94 91 GLU A N 1
ATOM 698 C CA . GLU A 1 91 ? 14.601 -6.027 -16.353 1.00 95.94 91 GLU A CA 1
ATOM 699 C C . GLU A 1 91 ? 14.762 -7.291 -17.203 1.00 95.94 91 GLU A C 1
ATOM 701 O O . GLU A 1 91 ? 14.094 -8.305 -16.987 1.00 95.94 91 GLU A O 1
ATOM 706 N N . SER A 1 92 ? 15.710 -7.273 -18.143 1.00 95.81 92 SER A N 1
ATOM 707 C CA . SER A 1 92 ? 15.962 -8.410 -19.040 1.00 95.81 92 SER A CA 1
ATOM 708 C C . SER A 1 92 ? 16.306 -9.697 -18.282 1.00 95.81 92 SER A C 1
ATOM 710 O O . SER A 1 92 ? 15.831 -10.771 -18.650 1.00 95.81 92 SER A O 1
ATOM 712 N N . TYR A 1 93 ? 17.061 -9.603 -17.181 1.00 95.69 93 TYR A N 1
ATOM 713 C CA . TYR A 1 93 ? 17.375 -10.765 -16.343 1.00 95.69 93 TYR A CA 1
ATOM 714 C C . TYR A 1 93 ? 16.150 -11.306 -15.593 1.00 95.69 93 TYR A C 1
ATOM 716 O O . TYR A 1 93 ? 16.089 -12.509 -15.340 1.00 95.69 93 TYR A O 1
ATOM 724 N N . GLN A 1 94 ? 15.168 -10.454 -15.266 1.00 95.62 94 GLN A N 1
ATOM 725 C CA . GLN A 1 94 ? 13.922 -10.903 -14.642 1.00 95.62 94 GLN A CA 1
ATOM 726 C C . GLN A 1 94 ? 13.094 -11.737 -15.625 1.00 95.62 94 GLN A C 1
ATOM 728 O O . GLN A 1 94 ? 12.463 -12.715 -15.229 1.00 95.62 94 GLN A O 1
ATOM 733 N N . LEU A 1 95 ? 13.129 -11.384 -16.913 1.00 96.62 95 LEU A N 1
ATOM 734 C CA . LEU A 1 95 ? 12.408 -12.095 -17.973 1.00 96.62 95 LEU A CA 1
ATOM 735 C C . LEU A 1 95 ? 13.131 -13.362 -18.445 1.00 96.62 95 LEU A C 1
ATOM 737 O O . LEU A 1 95 ? 12.472 -14.344 -18.777 1.00 96.62 95 LEU A O 1
ATOM 741 N N . ALA A 1 96 ? 14.466 -13.361 -18.443 1.00 96.75 96 ALA A N 1
ATOM 742 C CA . ALA A 1 96 ? 15.262 -14.531 -18.811 1.00 96.75 96 ALA A CA 1
ATOM 743 C C . ALA A 1 96 ? 15.230 -15.617 -17.725 1.00 96.75 96 ALA A C 1
ATOM 745 O O . ALA A 1 96 ? 15.066 -16.793 -18.041 1.00 96.75 96 ALA A O 1
ATOM 746 N N . GLY A 1 97 ? 15.355 -15.209 -16.456 1.00 91.81 97 GLY A N 1
ATOM 747 C CA . GLY A 1 97 ? 15.351 -16.099 -15.301 1.00 91.81 97 GLY A CA 1
ATOM 748 C C . GLY A 1 97 ? 16.432 -17.195 -15.309 1.00 91.81 97 GLY A C 1
ATOM 749 O O . GLY A 1 97 ? 17.209 -17.337 -16.252 1.00 91.81 97 GLY A O 1
ATOM 750 N N . PRO A 1 98 ? 16.485 -18.003 -14.238 1.00 94.69 98 PRO A N 1
ATOM 751 C CA . PRO A 1 98 ? 16.005 -17.663 -12.900 1.00 94.69 98 PRO A CA 1
ATOM 752 C C . PRO A 1 98 ? 16.871 -16.559 -12.266 1.00 94.69 98 PRO A C 1
ATOM 754 O O . PRO A 1 98 ? 18.047 -16.425 -12.599 1.00 94.69 98 PRO A O 1
ATOM 757 N N . TYR A 1 99 ? 16.328 -15.801 -11.312 1.00 93.88 99 TYR A N 1
ATOM 758 C CA . TYR A 1 99 ? 17.086 -14.760 -10.606 1.00 93.88 99 TYR A CA 1
ATOM 759 C C . TYR A 1 99 ? 16.753 -14.705 -9.111 1.00 93.88 99 TYR A C 1
ATOM 761 O O . TYR A 1 99 ? 15.625 -14.971 -8.709 1.00 93.88 99 TYR A O 1
ATOM 769 N N . GLU A 1 100 ? 17.736 -14.353 -8.281 1.00 92.94 100 GLU A N 1
ATOM 770 C CA . GLU A 1 100 ? 17.512 -14.038 -6.863 1.00 92.94 100 GLU A CA 1
ATOM 771 C C . GLU A 1 100 ? 17.000 -12.608 -6.725 1.00 92.94 100 GLU A C 1
ATOM 773 O O . GLU A 1 100 ? 17.580 -11.708 -7.339 1.00 92.94 100 GLU A O 1
ATOM 778 N N . ILE A 1 101 ? 15.960 -12.402 -5.909 1.00 88.75 101 ILE A N 1
ATOM 779 C CA . ILE A 1 101 ? 15.399 -11.065 -5.682 1.00 88.75 101 ILE A CA 1
ATOM 780 C C . ILE A 1 101 ? 16.440 -10.156 -5.018 1.00 88.75 101 ILE A C 1
ATOM 782 O O . ILE A 1 101 ? 17.041 -10.500 -3.999 1.00 88.75 101 ILE A O 1
ATOM 786 N N . ARG A 1 102 ? 16.619 -8.962 -5.578 1.00 86.69 102 ARG A N 1
ATOM 787 C CA . ARG A 1 102 ? 17.542 -7.917 -5.136 1.00 86.69 102 ARG A CA 1
ATOM 788 C C . ARG A 1 102 ? 16.800 -6.601 -4.931 1.00 86.69 102 ARG A C 1
ATOM 790 O O . ARG A 1 102 ? 15.704 -6.376 -5.445 1.00 86.69 102 ARG A O 1
ATOM 797 N N . ALA A 1 103 ? 17.422 -5.701 -4.173 1.00 82.56 103 ALA A N 1
ATOM 798 C CA . ALA A 1 103 ? 16.974 -4.316 -4.129 1.00 82.56 103 ALA A CA 1
ATOM 799 C C . ALA A 1 103 ? 17.014 -3.728 -5.551 1.00 82.56 103 ALA A C 1
ATOM 801 O O . ALA A 1 103 ? 18.018 -3.881 -6.244 1.00 82.56 103 ALA A O 1
ATOM 802 N N . GLY A 1 104 ? 15.924 -3.088 -5.978 1.00 84.25 104 GLY A N 1
ATOM 803 C CA . GLY A 1 104 ? 15.766 -2.588 -7.349 1.00 84.25 104 GLY A CA 1
ATOM 804 C C . GLY A 1 104 ? 14.876 -3.450 -8.250 1.00 84.25 104 GLY A C 1
ATOM 805 O O . GLY A 1 104 ? 14.464 -2.979 -9.304 1.00 84.25 104 GLY A O 1
ATOM 806 N N . ASP A 1 105 ? 14.513 -4.671 -7.846 1.00 91.62 105 ASP A N 1
ATOM 807 C CA . ASP A 1 105 ? 13.630 -5.509 -8.661 1.00 91.62 105 ASP A CA 1
ATOM 808 C C . ASP A 1 105 ? 12.188 -4.997 -8.699 1.00 91.62 105 ASP A C 1
ATOM 810 O O . ASP A 1 105 ? 11.559 -4.701 -7.676 1.00 91.62 105 ASP A O 1
ATOM 814 N N . VAL A 1 106 ? 11.619 -4.989 -9.903 1.00 93.25 106 VAL A N 1
ATOM 815 C CA . VAL A 1 106 ? 10.220 -4.634 -10.139 1.00 93.25 106 VAL A CA 1
ATOM 816 C C . VAL A 1 106 ? 9.368 -5.887 -9.990 1.00 93.25 106 VAL A C 1
ATOM 818 O O . VAL A 1 106 ? 9.456 -6.804 -10.802 1.00 93.25 106 VAL A O 1
ATOM 821 N N . LEU A 1 107 ? 8.530 -5.927 -8.953 1.00 91.31 107 LEU A N 1
ATOM 822 C CA . LEU A 1 107 ? 7.653 -7.076 -8.659 1.00 91.31 107 LEU A CA 1
ATOM 823 C C . LEU A 1 107 ? 6.155 -6.746 -8.765 1.00 91.31 107 LEU A C 1
ATOM 825 O O . LEU A 1 107 ? 5.303 -7.622 -8.604 1.00 91.31 107 LEU A O 1
ATOM 829 N N . TYR A 1 108 ? 5.814 -5.480 -9.013 1.00 94.00 108 TYR A N 1
ATOM 830 C CA . TYR A 1 108 ? 4.424 -5.042 -9.128 1.00 94.00 108 TYR A CA 1
ATOM 831 C C . TYR A 1 108 ? 3.838 -5.397 -10.500 1.00 94.00 108 TYR A C 1
ATOM 833 O O . TYR A 1 108 ? 4.560 -5.343 -11.500 1.00 94.00 108 TYR A O 1
ATOM 841 N N . PRO A 1 109 ? 2.537 -5.735 -10.566 1.00 95.75 109 PRO A N 1
ATOM 842 C CA . PRO A 1 109 ? 1.851 -5.976 -11.823 1.00 95.75 109 PRO A CA 1
ATOM 843 C C . PRO A 1 109 ? 1.729 -4.686 -12.647 1.00 95.75 109 PRO A C 1
ATOM 845 O O . PRO A 1 109 ? 1.737 -3.589 -12.079 1.00 95.75 109 PRO A O 1
ATOM 848 N N . PRO A 1 110 ? 1.521 -4.793 -13.970 1.00 97.56 110 PRO A N 1
ATOM 849 C CA . PRO A 1 110 ? 1.500 -3.647 -14.879 1.00 97.56 110 PRO A CA 1
ATOM 850 C C . PRO A 1 110 ? 0.458 -2.590 -14.519 1.00 97.56 110 PRO A C 1
ATOM 852 O O . PRO A 1 110 ? 0.689 -1.402 -14.701 1.00 97.56 110 PRO A O 1
ATOM 855 N N . VAL A 1 111 ? -0.669 -3.003 -13.930 1.00 97.88 111 VAL A N 1
ATOM 856 C CA . VAL A 1 111 ? -1.726 -2.087 -13.476 1.00 97.88 111 VAL A CA 1
ATOM 857 C C . VAL A 1 111 ? -1.242 -1.052 -12.451 1.00 97.88 111 VAL A C 1
ATOM 859 O O . VAL A 1 111 ? -1.837 0.019 -12.339 1.00 97.88 111 VAL A O 1
ATOM 862 N N . ALA A 1 112 ? -0.127 -1.310 -11.759 1.00 97.50 112 ALA A N 1
ATOM 863 C CA . ALA A 1 112 ? 0.509 -0.340 -10.875 1.00 97.50 112 ALA A CA 1
ATOM 864 C C . ALA A 1 112 ? 1.087 0.879 -11.621 1.00 97.50 112 ALA A C 1
ATOM 866 O O . ALA A 1 112 ? 1.246 1.934 -11.012 1.00 97.50 112 ALA A O 1
ATOM 867 N N . LEU A 1 113 ? 1.316 0.800 -12.937 1.00 98.06 113 LEU A N 1
ATOM 868 C CA . LEU A 1 113 ? 1.719 1.954 -13.747 1.00 98.06 113 LEU A CA 1
ATOM 869 C C . LEU A 1 113 ? 0.699 3.098 -13.679 1.00 98.06 113 LEU A C 1
ATOM 871 O O . LEU A 1 113 ? 1.106 4.255 -13.688 1.00 98.06 113 LEU A O 1
ATOM 875 N N . TRP A 1 114 ? -0.600 2.820 -13.507 1.00 97.75 114 TRP A N 1
ATOM 876 C CA . TRP A 1 114 ? -1.594 3.882 -13.283 1.00 97.75 114 TRP A CA 1
ATOM 877 C C . TRP A 1 114 ? -1.320 4.699 -12.019 1.00 97.75 114 TRP A C 1
ATOM 879 O O . TRP A 1 114 ? -1.625 5.889 -11.978 1.00 97.75 114 TRP A O 1
ATOM 889 N N . LEU A 1 115 ? -0.732 4.071 -10.999 1.00 97.50 115 LEU A N 1
ATOM 890 C CA . LEU A 1 115 ? -0.273 4.759 -9.802 1.00 97.50 115 LEU A CA 1
ATOM 891 C C . LEU A 1 115 ? 1.056 5.478 -10.054 1.00 97.50 115 LEU A C 1
ATOM 893 O O . LEU A 1 115 ? 1.230 6.579 -9.555 1.00 97.50 115 LEU A O 1
ATOM 897 N N . PHE A 1 116 ? 1.990 4.885 -10.798 1.00 97.94 116 PHE A N 1
ATOM 898 C CA . PHE A 1 116 ? 3.352 5.416 -10.933 1.00 97.94 116 PHE A CA 1
ATOM 899 C C . PHE A 1 116 ? 3.476 6.565 -11.938 1.00 97.94 116 PHE A C 1
ATOM 901 O O . PHE A 1 116 ? 4.200 7.527 -11.675 1.00 97.94 116 PHE A O 1
ATOM 908 N N . VAL A 1 117 ? 2.752 6.505 -13.060 1.00 97.75 117 VAL A N 1
ATOM 909 C CA . VAL A 1 117 ? 2.852 7.470 -14.169 1.00 97.75 117 VAL A CA 1
ATOM 910 C C . VAL A 1 117 ? 2.690 8.923 -13.706 1.00 97.75 117 VAL A C 1
ATOM 912 O O . VAL A 1 117 ? 3.575 9.715 -14.031 1.00 97.75 117 VAL A O 1
ATOM 915 N N . PRO A 1 118 ? 1.675 9.302 -12.898 1.00 96.00 118 PRO A N 1
ATOM 916 C CA . PRO A 1 118 ? 1.531 10.685 -12.433 1.00 96.00 118 PRO A CA 1
ATOM 917 C C . PRO A 1 118 ? 2.757 11.222 -11.676 1.00 96.00 118 PRO A C 1
ATOM 919 O O . PRO A 1 118 ? 3.092 12.398 -11.796 1.00 96.00 118 PRO A O 1
ATOM 922 N N . PHE A 1 119 ? 3.454 10.366 -10.924 1.00 96.44 119 PHE A N 1
ATOM 923 C CA . PHE A 1 119 ? 4.632 10.743 -10.134 1.00 96.44 119 PHE A CA 1
ATOM 924 C C . PHE A 1 119 ? 5.936 10.668 -10.938 1.00 96.44 119 PHE A C 1
ATOM 926 O O . PHE A 1 119 ? 6.917 11.336 -10.599 1.00 96.44 119 PHE A O 1
ATOM 933 N N . ALA A 1 120 ? 5.956 9.873 -12.008 1.00 95.75 120 ALA A N 1
ATOM 934 C CA . ALA A 1 120 ? 7.072 9.798 -12.941 1.00 95.75 120 ALA A CA 1
ATOM 935 C C . ALA A 1 120 ? 7.135 11.050 -13.833 1.00 95.75 120 ALA A C 1
ATOM 937 O O . ALA A 1 120 ? 8.184 11.692 -13.907 1.00 95.75 120 ALA A O 1
ATOM 938 N N . VAL A 1 121 ? 5.999 11.456 -14.421 1.00 94.88 121 VAL A N 1
ATOM 939 C CA . VAL A 1 121 ? 5.922 12.610 -15.341 1.00 94.88 121 VAL A CA 1
ATOM 940 C C . VAL A 1 121 ? 6.056 13.961 -14.637 1.00 94.88 121 VAL A C 1
ATOM 942 O O . VAL A 1 121 ? 6.517 14.929 -15.238 1.00 94.88 121 VAL A O 1
ATOM 945 N N . ALA A 1 122 ? 5.710 14.039 -13.350 1.00 91.62 122 ALA A N 1
ATOM 946 C CA . ALA A 1 122 ? 5.936 15.213 -12.510 1.00 91.62 122 ALA A CA 1
ATOM 947 C C . ALA A 1 122 ? 7.419 15.319 -12.092 1.00 91.62 122 ALA A C 1
ATOM 949 O O . ALA A 1 122 ? 7.753 15.304 -10.910 1.00 91.62 122 ALA A O 1
ATOM 950 N N . SER A 1 123 ? 8.340 15.358 -13.058 1.00 82.88 123 SER A N 1
ATOM 951 C CA . SER A 1 123 ? 9.791 15.306 -12.825 1.00 82.88 123 SER A CA 1
ATOM 952 C C . SER A 1 123 ? 10.463 16.679 -12.728 1.00 82.88 123 SER A C 1
ATOM 954 O O . SER A 1 123 ? 11.507 16.796 -12.086 1.00 82.88 123 SER A O 1
ATOM 956 N N . ALA A 1 124 ? 9.855 17.726 -13.290 1.00 85.38 124 ALA A N 1
ATOM 957 C CA . ALA A 1 124 ? 10.361 19.095 -13.215 1.00 85.38 124 ALA A CA 1
ATOM 958 C C . ALA A 1 124 ? 9.938 19.804 -11.917 1.00 85.38 124 ALA A C 1
ATOM 960 O O . ALA A 1 124 ? 8.837 19.594 -11.406 1.00 85.38 124 ALA A O 1
ATOM 961 N N . ALA A 1 125 ? 10.792 20.687 -11.394 1.00 83.12 125 ALA A N 1
ATOM 962 C CA . ALA A 1 125 ? 10.427 21.561 -10.281 1.00 83.12 125 ALA A CA 1
ATOM 963 C C . ALA A 1 125 ? 9.352 22.586 -10.716 1.00 83.12 125 ALA A C 1
ATOM 965 O O . ALA A 1 125 ? 9.393 23.050 -11.857 1.00 83.12 125 ALA A O 1
ATOM 966 N N . PRO A 1 126 ? 8.397 22.961 -9.839 1.00 90.56 126 PRO A N 1
ATOM 967 C CA . PRO A 1 126 ? 8.229 22.515 -8.448 1.00 90.56 126 PRO A CA 1
ATOM 968 C C . PRO A 1 126 ? 7.481 21.176 -8.305 1.00 90.56 126 PRO A C 1
ATOM 970 O O . PRO A 1 126 ? 7.382 20.631 -7.204 1.00 90.56 126 PRO A O 1
ATOM 973 N N . TRP A 1 127 ? 6.954 20.635 -9.404 1.00 93.00 127 TRP A N 1
ATOM 974 C CA . TRP A 1 127 ? 6.082 19.461 -9.410 1.00 93.00 127 TRP A CA 1
ATOM 975 C C . TRP A 1 127 ? 6.751 18.190 -8.892 1.00 93.00 127 TRP A C 1
ATOM 977 O O . TRP A 1 127 ? 6.071 17.376 -8.280 1.00 93.00 127 TRP A O 1
ATOM 987 N N . SER A 1 128 ? 8.069 18.050 -9.033 1.00 91.56 128 SER A N 1
ATOM 988 C CA . SER A 1 128 ? 8.828 16.933 -8.456 1.00 91.56 128 SER A CA 1
ATOM 989 C C . SER A 1 128 ? 8.783 16.883 -6.933 1.00 91.56 128 SER A C 1
ATOM 991 O O . SER A 1 128 ? 8.632 15.804 -6.359 1.00 91.56 128 SER A O 1
ATOM 993 N N . VAL A 1 129 ? 8.844 18.040 -6.273 1.00 93.38 129 VAL A N 1
ATOM 994 C CA . VAL A 1 129 ? 8.719 18.136 -4.813 1.00 93.38 129 VAL A CA 1
ATOM 995 C C . VAL A 1 129 ? 7.285 17.833 -4.394 1.00 93.38 129 VAL A C 1
ATOM 997 O O . VAL A 1 129 ? 7.068 17.066 -3.460 1.00 93.38 129 VAL A O 1
ATOM 1000 N N . VAL A 1 130 ? 6.300 18.379 -5.114 1.00 95.44 130 VAL A N 1
ATOM 1001 C CA . VAL A 1 130 ? 4.878 18.118 -4.844 1.00 95.44 130 VAL A CA 1
ATOM 1002 C C . VAL A 1 130 ? 4.555 16.635 -5.011 1.00 95.44 130 VAL A C 1
ATOM 1004 O O . VAL A 1 130 ? 3.926 16.055 -4.132 1.00 95.44 130 VAL A O 1
ATOM 1007 N N . ALA A 1 131 ? 5.014 16.009 -6.095 1.00 94.56 131 ALA A N 1
ATOM 1008 C CA . ALA A 1 131 ? 4.827 14.589 -6.361 1.00 94.56 131 ALA A CA 1
ATOM 1009 C C . ALA A 1 131 ? 5.475 13.733 -5.271 1.00 94.56 131 ALA A C 1
ATOM 1011 O O . ALA A 1 131 ? 4.828 12.827 -4.748 1.00 94.56 131 ALA A O 1
ATOM 1012 N N . ALA A 1 132 ? 6.709 14.061 -4.873 1.00 94.44 132 ALA A N 1
ATOM 1013 C CA . ALA A 1 132 ? 7.364 13.400 -3.754 1.00 94.44 132 ALA A CA 1
ATOM 1014 C C . ALA A 1 132 ? 6.508 13.510 -2.490 1.00 94.44 132 ALA A C 1
ATOM 1016 O O . ALA A 1 132 ? 6.060 12.496 -1.981 1.00 94.44 132 ALA A O 1
ATOM 1017 N N . VAL A 1 133 ? 6.168 14.712 -2.026 1.00 96.75 133 VAL A N 1
ATOM 1018 C CA . VAL A 1 133 ? 5.358 14.887 -0.808 1.00 96.75 133 VAL A CA 1
ATOM 1019 C C . VAL A 1 133 ? 4.012 14.156 -0.902 1.00 96.75 133 VAL A C 1
ATOM 1021 O O . VAL A 1 133 ? 3.623 13.451 0.032 1.00 96.75 133 VAL A O 1
ATOM 1024 N N . ALA A 1 134 ? 3.319 14.268 -2.036 1.00 97.50 134 ALA A N 1
ATOM 1025 C CA . ALA A 1 134 ? 2.031 13.627 -2.272 1.00 97.50 134 ALA A CA 1
ATOM 1026 C C . ALA A 1 134 ? 2.106 12.095 -2.183 1.00 97.50 134 ALA A C 1
ATO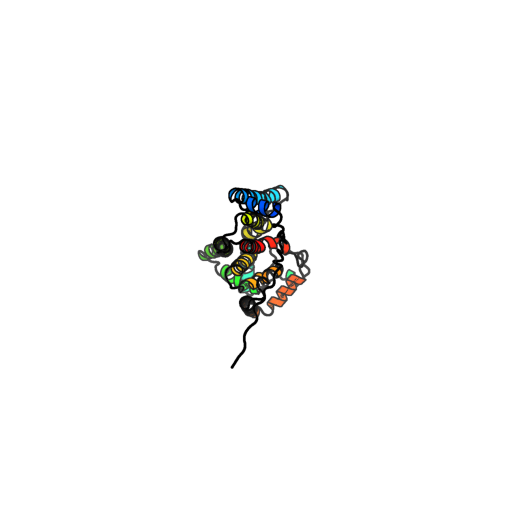M 1028 O O . ALA A 1 134 ? 1.162 11.478 -1.685 1.00 97.50 134 ALA A O 1
ATOM 1029 N N . TRP A 1 135 ? 3.226 11.490 -2.595 1.00 98.19 135 TRP A N 1
ATOM 1030 C CA . TRP A 1 135 ? 3.439 10.043 -2.546 1.00 98.19 135 TRP A CA 1
ATOM 1031 C C . TRP A 1 135 ? 3.274 9.460 -1.141 1.00 98.19 135 TRP A C 1
ATOM 1033 O O . TRP A 1 135 ? 2.704 8.382 -0.987 1.00 98.19 135 TRP A O 1
ATOM 1043 N N . TRP A 1 136 ? 3.717 10.187 -0.113 1.00 98.50 136 TRP A N 1
ATOM 1044 C CA . TRP A 1 136 ? 3.541 9.789 1.286 1.00 98.50 136 TRP A CA 1
ATOM 1045 C C . TRP A 1 136 ? 2.276 10.380 1.901 1.00 98.50 136 TRP A C 1
ATOM 1047 O O . TRP A 1 136 ? 1.506 9.667 2.544 1.00 98.50 136 TRP A O 1
ATOM 1057 N N . VAL A 1 137 ? 2.049 11.683 1.720 1.00 98.50 137 VAL A N 1
ATOM 1058 C CA . VAL A 1 137 ? 0.989 12.406 2.435 1.00 98.50 137 VAL A CA 1
ATOM 1059 C C . VAL A 1 137 ? -0.395 11.888 2.065 1.00 98.50 137 VAL A C 1
ATOM 1061 O O . VAL A 1 137 ? -1.235 11.761 2.953 1.00 98.50 137 VAL A O 1
ATOM 1064 N N . ILE A 1 138 ? -0.646 11.542 0.798 1.00 98.44 138 ILE A N 1
ATOM 1065 C CA . ILE A 1 138 ? -1.960 11.043 0.374 1.00 98.44 138 ILE A CA 1
ATOM 1066 C C . ILE A 1 138 ? -2.297 9.712 1.063 1.00 98.44 138 ILE A C 1
ATOM 1068 O O . ILE A 1 138 ? -3.285 9.672 1.802 1.00 98.44 138 ILE A O 1
ATOM 1072 N N . PRO A 1 139 ? -1.522 8.623 0.890 1.00 98.38 139 PRO A N 1
ATOM 1073 C CA . PRO A 1 139 ? -1.878 7.347 1.497 1.00 98.38 139 PRO A CA 1
ATOM 1074 C C . PRO A 1 139 ? -1.875 7.397 3.030 1.00 98.38 139 PRO A C 1
ATOM 1076 O O . PRO A 1 139 ? -2.792 6.861 3.657 1.00 98.38 139 PRO A O 1
ATOM 1079 N N . LEU A 1 140 ? -0.905 8.081 3.650 1.00 98.56 140 LEU A N 1
ATOM 1080 C CA . LEU A 1 140 ? -0.846 8.212 5.111 1.00 98.56 140 LEU A CA 1
ATOM 1081 C C . LEU A 1 140 ? -1.995 9.068 5.655 1.00 98.56 140 LEU A C 1
ATOM 1083 O O . LEU A 1 140 ? -2.603 8.712 6.666 1.00 98.56 140 LEU A O 1
ATOM 1087 N N . GLY A 1 141 ? -2.343 10.153 4.963 1.00 98.50 141 GLY A N 1
ATOM 1088 C CA . GLY A 1 141 ? -3.478 11.007 5.298 1.00 98.50 141 GLY A CA 1
ATOM 1089 C C . GLY A 1 141 ? -4.807 10.263 5.201 1.00 98.50 141 GLY A C 1
ATOM 1090 O O . GLY A 1 141 ? -5.630 10.371 6.108 1.00 98.50 141 GLY A O 1
ATOM 1091 N N . VAL A 1 142 ? -5.000 9.435 4.167 1.00 98.31 142 VAL A N 1
ATOM 1092 C CA . VAL A 1 142 ? -6.190 8.577 4.032 1.00 98.31 142 VAL A CA 1
ATOM 1093 C C . VAL A 1 142 ? -6.314 7.599 5.202 1.00 98.31 142 VAL A C 1
ATOM 1095 O O . VAL A 1 142 ? -7.406 7.441 5.758 1.00 98.31 142 VAL A O 1
ATOM 1098 N N . VAL A 1 143 ? -5.215 6.963 5.620 1.00 98.25 143 VAL A N 1
ATOM 1099 C CA . VAL A 1 143 ? -5.223 6.061 6.783 1.00 98.25 143 VAL A CA 1
ATOM 1100 C C . VAL A 1 143 ? -5.510 6.827 8.073 1.00 98.25 143 VAL A C 1
ATOM 1102 O O . VAL A 1 143 ? -6.380 6.413 8.838 1.00 98.25 143 VAL A O 1
ATOM 1105 N N . ALA A 1 144 ? -4.843 7.958 8.305 1.00 97.94 144 ALA A N 1
ATOM 1106 C CA . ALA A 1 144 ? -5.049 8.776 9.498 1.00 97.94 144 ALA A CA 1
ATOM 1107 C C . ALA A 1 144 ? -6.497 9.282 9.598 1.00 97.94 144 ALA A C 1
ATOM 1109 O O . ALA A 1 144 ? -7.140 9.123 10.638 1.00 97.94 144 ALA A O 1
ATOM 1110 N N . ALA A 1 145 ? -7.048 9.809 8.500 1.00 97.69 145 ALA A N 1
ATOM 1111 C CA . ALA A 1 145 ? -8.440 10.242 8.418 1.00 97.69 145 ALA A CA 1
ATOM 1112 C C . ALA A 1 145 ? -9.408 9.077 8.665 1.00 97.69 145 ALA A C 1
ATOM 1114 O O . ALA A 1 145 ? -10.378 9.221 9.408 1.00 97.69 145 ALA A O 1
ATOM 1115 N N . THR A 1 146 ? -9.118 7.897 8.111 1.00 96.69 146 THR A N 1
ATOM 1116 C CA . THR A 1 146 ? -9.899 6.677 8.353 1.00 96.69 146 THR A CA 1
ATOM 1117 C C . THR A 1 146 ? -9.916 6.305 9.833 1.00 96.69 146 THR A C 1
ATOM 1119 O O . THR A 1 146 ? -10.988 6.098 10.401 1.00 96.69 146 THR A O 1
ATOM 1122 N N . VAL A 1 147 ? -8.754 6.262 10.490 1.00 96.88 147 VAL A N 1
ATOM 1123 C CA . VAL A 1 147 ? -8.656 5.969 11.928 1.00 96.88 147 VAL A CA 1
ATOM 1124 C C . VAL A 1 147 ? -9.419 7.018 12.744 1.00 96.88 147 VAL A C 1
ATOM 1126 O O . VAL A 1 147 ? -10.186 6.656 13.637 1.00 96.88 147 VAL A O 1
ATOM 1129 N N . ALA A 1 148 ? -9.290 8.302 12.404 1.00 96.31 148 ALA A N 1
ATOM 1130 C CA . ALA A 1 148 ? -10.007 9.383 13.076 1.00 96.31 148 ALA A CA 1
ATOM 1131 C C . ALA A 1 148 ? -11.536 9.247 12.944 1.00 96.31 148 ALA A C 1
ATOM 1133 O O . ALA A 1 148 ? -12.256 9.387 13.935 1.00 96.31 148 ALA A O 1
ATOM 1134 N N . VAL A 1 149 ? -12.036 8.916 11.749 1.00 95.38 149 VAL A N 1
ATOM 1135 C CA . VAL A 1 149 ? -13.470 8.701 11.486 1.00 95.38 149 VAL A CA 1
ATOM 1136 C C . VAL A 1 149 ? -13.996 7.462 12.209 1.00 95.38 149 VAL A C 1
ATOM 1138 O O . VAL A 1 149 ? -15.095 7.492 12.760 1.00 95.38 149 VAL A O 1
ATOM 1141 N N . LEU A 1 150 ? -13.221 6.375 12.250 1.00 95.25 150 LEU A N 1
ATOM 1142 C CA . LEU A 1 150 ? -13.621 5.132 12.914 1.00 95.25 150 LEU A CA 1
ATOM 1143 C C . LEU A 1 150 ? -13.655 5.255 14.444 1.00 95.25 150 LEU A C 1
ATOM 1145 O O . LEU A 1 150 ? -14.333 4.462 15.096 1.00 95.25 150 LEU A O 1
ATOM 1149 N N . ARG A 1 151 ? -12.948 6.232 15.028 1.00 95.44 151 ARG A N 1
ATOM 1150 C CA . ARG A 1 151 ? -12.883 6.472 16.482 1.00 95.44 151 ARG A CA 1
ATOM 1151 C C . ARG A 1 151 ? -12.694 5.169 17.286 1.00 95.44 151 ARG A C 1
ATOM 1153 O O . ARG A 1 151 ? -13.599 4.788 18.039 1.00 95.44 151 ARG A O 1
ATOM 1160 N N . PRO A 1 152 ? -11.565 4.447 17.132 1.00 95.38 152 PRO A N 1
ATOM 1161 C CA . PRO A 1 152 ? -11.330 3.193 17.840 1.00 95.38 152 PRO A CA 1
ATOM 1162 C C . PRO A 1 152 ? -11.494 3.330 19.359 1.00 95.38 152 PRO A C 1
ATOM 1164 O O . PRO A 1 152 ? -11.232 4.382 19.957 1.00 95.38 152 PRO A O 1
ATOM 1167 N N . ARG A 1 153 ? -11.944 2.254 20.009 1.00 95.00 153 ARG A N 1
ATOM 1168 C CA . ARG A 1 153 ? -11.926 2.163 21.478 1.00 95.00 153 ARG A CA 1
ATOM 1169 C C . ARG A 1 153 ? -10.484 2.242 22.000 1.00 95.00 153 ARG A C 1
ATOM 1171 O O . ARG A 1 153 ? -9.576 1.827 21.279 1.00 95.00 153 ARG A O 1
ATOM 1178 N N . PRO A 1 154 ? -10.253 2.735 23.231 1.00 95.25 154 PRO A N 1
ATOM 1179 C CA . PRO A 1 154 ? -8.911 2.805 23.807 1.00 95.25 154 PRO A CA 1
ATOM 1180 C C . PRO A 1 154 ? -8.134 1.485 23.703 1.00 95.25 154 PRO A C 1
ATOM 1182 O O . PRO A 1 154 ? -7.008 1.512 23.217 1.00 95.25 154 PRO A O 1
ATOM 1185 N N . LEU A 1 155 ? -8.756 0.331 23.990 1.00 94.50 155 LEU A N 1
ATOM 1186 C CA . LEU A 1 155 ? -8.079 -0.978 23.928 1.00 94.50 155 LEU A CA 1
ATOM 1187 C C . LEU A 1 155 ? -7.508 -1.355 22.548 1.00 94.50 155 LEU A C 1
ATOM 1189 O O . LEU A 1 155 ? -6.719 -2.289 22.436 1.00 94.50 155 LEU A O 1
ATOM 1193 N N . VAL A 1 156 ? -7.931 -0.670 21.484 1.00 96.31 156 VAL A N 1
ATOM 1194 C CA . VAL A 1 156 ? -7.559 -0.967 20.091 1.00 96.31 156 VAL A CA 1
ATOM 1195 C C . VAL A 1 156 ? -6.285 -0.228 19.695 1.00 96.31 156 VAL A C 1
ATOM 1197 O O . VAL A 1 156 ? -5.545 -0.698 18.832 1.00 96.31 156 VAL A O 1
ATOM 1200 N N . TRP A 1 157 ? -6.003 0.910 20.333 1.00 96.75 157 TRP A N 1
ATOM 1201 C CA . TRP A 1 157 ? -4.832 1.732 20.031 1.00 96.75 157 TRP A CA 1
ATOM 1202 C C . TRP A 1 157 ? -3.503 0.984 20.178 1.00 96.75 157 TRP A C 1
ATOM 1204 O O . TRP A 1 157 ? -2.694 1.113 19.264 1.00 96.75 157 TRP A O 1
ATOM 1214 N N . PRO A 1 158 ? -3.289 0.122 21.193 1.00 95.88 158 PRO A N 1
ATOM 1215 C CA . PRO A 1 158 ? -2.081 -0.700 21.258 1.00 95.88 158 PRO A CA 1
ATOM 1216 C C . PRO A 1 158 ? -1.904 -1.631 20.053 1.00 95.88 158 PRO A C 1
ATOM 1218 O O . PRO A 1 158 ? -0.786 -1.833 19.595 1.00 95.88 158 PRO A O 1
ATOM 1221 N N . LEU A 1 159 ? -2.994 -2.168 19.492 1.00 96.25 159 LEU A N 1
ATOM 1222 C CA . LEU A 1 159 ? -2.932 -3.025 18.303 1.00 96.25 159 LEU A CA 1
ATOM 1223 C C . LEU A 1 159 ? -2.624 -2.215 17.036 1.00 96.25 159 LEU A C 1
ATOM 1225 O O . LEU A 1 159 ? -1.850 -2.663 16.192 1.00 96.25 159 LEU A O 1
ATOM 1229 N N . ILE A 1 160 ? -3.195 -1.012 16.915 1.00 97.19 160 ILE A N 1
ATOM 1230 C CA . ILE A 1 160 ? -2.857 -0.058 15.846 1.00 97.19 160 ILE A CA 1
ATOM 1231 C C . ILE A 1 160 ? -1.377 0.332 15.948 1.00 97.19 160 ILE A C 1
ATOM 1233 O O . ILE A 1 160 ? -0.665 0.292 14.946 1.00 97.19 160 ILE A O 1
ATOM 1237 N N . ALA A 1 161 ? -0.906 0.653 17.156 1.00 96.31 161 ALA A N 1
ATOM 1238 C CA . ALA A 1 161 ? 0.482 1.003 17.429 1.00 96.31 161 ALA A CA 1
ATOM 1239 C C . ALA A 1 161 ? 1.427 -0.158 17.107 1.00 96.31 161 ALA A C 1
ATOM 1241 O O . ALA A 1 161 ? 2.440 0.069 16.464 1.00 96.31 161 ALA A O 1
ATOM 1242 N N . LEU A 1 162 ? 1.072 -1.399 17.451 1.00 95.56 162 LEU A N 1
ATOM 1243 C CA . LEU A 1 162 ? 1.838 -2.591 17.081 1.00 95.56 162 LEU A CA 1
ATOM 1244 C C . LEU A 1 162 ? 1.954 -2.757 15.558 1.00 95.56 162 LEU A C 1
ATOM 1246 O O . LEU A 1 162 ? 3.036 -3.035 15.048 1.00 95.56 162 LEU A O 1
ATOM 1250 N N . CYS A 1 163 ? 0.859 -2.553 14.819 1.00 96.62 163 CYS A N 1
ATOM 1251 C CA . CYS A 1 163 ? 0.882 -2.621 13.357 1.00 96.62 163 CYS A CA 1
ATOM 1252 C C . CYS A 1 163 ? 1.767 -1.526 12.741 1.00 96.62 163 CYS A C 1
ATOM 1254 O O . CYS A 1 163 ? 2.477 -1.787 11.769 1.00 96.62 163 CYS A O 1
ATOM 1256 N N . LEU A 1 164 ? 1.731 -0.315 13.307 1.00 95.62 164 LEU A N 1
ATOM 1257 C CA . LEU A 1 164 ? 2.521 0.830 12.851 1.00 95.62 164 LEU A CA 1
ATOM 1258 C C . LEU A 1 164 ? 4.007 0.695 13.213 1.00 95.62 164 LEU A C 1
ATOM 1260 O O . LEU A 1 164 ? 4.860 0.960 12.374 1.00 95.62 164 LEU A O 1
ATOM 1264 N N . ALA A 1 165 ? 4.307 0.268 14.439 1.00 94.12 165 ALA A N 1
ATOM 1265 C CA . ALA A 1 165 ? 5.658 0.113 14.973 1.00 94.12 165 ALA A CA 1
ATOM 1266 C C . ALA A 1 165 ? 6.374 -1.143 14.453 1.00 94.12 165 ALA A C 1
ATOM 1268 O O . ALA A 1 165 ? 7.582 -1.279 14.638 1.00 94.12 165 ALA A O 1
ATOM 1269 N N . ASN A 1 166 ? 5.656 -2.056 13.792 1.00 91.38 166 ASN A N 1
ATOM 1270 C CA . ASN A 1 166 ? 6.254 -3.200 13.117 1.00 91.38 166 ASN A CA 1
ATOM 1271 C C . ASN A 1 166 ? 7.392 -2.736 12.175 1.00 91.38 166 ASN A C 1
ATOM 1273 O O . ASN A 1 166 ? 7.141 -1.892 11.309 1.00 91.38 166 ASN A O 1
ATOM 1277 N N . PRO A 1 167 ? 8.618 -3.289 12.287 1.00 89.25 167 PRO A N 1
ATOM 1278 C CA . PRO A 1 167 ? 9.776 -2.819 11.524 1.00 89.25 167 PRO A CA 1
ATOM 1279 C C . PRO A 1 167 ? 9.544 -2.770 10.012 1.00 89.25 167 PRO A C 1
ATOM 1281 O O . PRO A 1 167 ? 9.915 -1.796 9.362 1.00 89.25 167 PRO A O 1
ATOM 1284 N N . THR A 1 168 ? 8.854 -3.767 9.448 1.00 89.75 168 THR A N 1
ATOM 1285 C CA . THR A 1 168 ? 8.510 -3.775 8.019 1.00 89.75 168 THR A CA 1
ATOM 1286 C C . THR A 1 168 ? 7.568 -2.632 7.649 1.00 89.75 168 THR A C 1
ATOM 1288 O O . THR A 1 168 ? 7.729 -2.042 6.588 1.00 89.75 168 THR A O 1
ATOM 1291 N N . THR A 1 169 ? 6.618 -2.268 8.515 1.00 94.12 169 THR A N 1
ATOM 1292 C CA . THR A 1 169 ? 5.716 -1.132 8.271 1.00 94.12 169 THR A CA 1
ATOM 1293 C C . THR A 1 169 ? 6.501 0.170 8.191 1.00 94.12 169 THR A C 1
ATOM 1295 O O . THR A 1 169 ? 6.371 0.904 7.211 1.00 94.12 169 THR A O 1
ATOM 1298 N N . LEU A 1 170 ? 7.366 0.424 9.175 1.00 92.81 170 LEU A N 1
ATOM 1299 C CA . LEU A 1 170 ? 8.208 1.619 9.199 1.00 92.81 170 LEU A CA 1
ATOM 1300 C C . LEU A 1 170 ? 9.153 1.662 7.996 1.00 92.81 170 LEU A C 1
ATOM 1302 O O . LEU A 1 170 ? 9.231 2.688 7.325 1.00 92.81 170 LEU A O 1
ATOM 1306 N N . LEU A 1 171 ? 9.799 0.540 7.667 1.00 91.44 171 LEU A N 1
ATOM 1307 C CA . LEU A 1 171 ? 10.702 0.440 6.522 1.00 91.44 171 LEU A CA 1
ATOM 1308 C C . LEU A 1 171 ? 9.979 0.719 5.198 1.00 91.44 171 LEU A C 1
ATOM 1310 O O . LEU A 1 171 ? 10.504 1.433 4.349 1.00 91.44 171 LEU A O 1
ATOM 1314 N N . LYS A 1 172 ? 8.767 0.190 5.005 1.00 93.62 172 LYS A N 1
ATOM 1315 C CA . LYS A 1 172 ? 7.990 0.393 3.771 1.00 93.62 172 LYS A CA 1
ATOM 1316 C C . LYS A 1 172 ? 7.459 1.819 3.641 1.00 93.62 172 LYS A C 1
ATOM 1318 O O . LYS A 1 172 ? 7.401 2.338 2.530 1.00 93.62 172 LYS A O 1
ATOM 1323 N N . ILE A 1 173 ? 7.145 2.478 4.758 1.00 96.00 173 ILE A N 1
ATOM 1324 C CA . ILE A 1 173 ? 6.852 3.916 4.771 1.00 96.00 173 ILE A CA 1
ATOM 1325 C C . ILE A 1 173 ? 8.118 4.713 4.428 1.00 96.00 173 ILE A C 1
ATOM 1327 O O . ILE A 1 173 ? 8.078 5.551 3.533 1.00 96.00 173 ILE A O 1
ATOM 1331 N N . TRP A 1 174 ? 9.247 4.418 5.074 1.00 94.69 174 TRP A N 1
ATOM 1332 C CA . TRP A 1 174 ? 10.531 5.101 4.874 1.00 94.69 174 TRP A CA 1
ATOM 1333 C C . TRP A 1 174 ? 11.040 5.028 3.429 1.00 94.69 174 TRP A C 1
ATOM 1335 O O . TRP A 1 174 ? 11.411 6.034 2.830 1.00 94.69 174 TRP A O 1
ATOM 1345 N N . THR A 1 175 ? 11.009 3.836 2.842 1.00 94.50 175 THR A N 1
ATOM 1346 C CA . THR A 1 175 ? 11.442 3.593 1.457 1.00 94.50 175 THR A CA 1
ATOM 1347 C C . THR A 1 175 ? 10.461 4.143 0.421 1.00 94.50 175 THR A C 1
ATOM 1349 O O . THR A 1 175 ? 10.821 4.280 -0.745 1.00 94.50 175 THR A O 1
ATOM 1352 N N . GLY A 1 176 ? 9.234 4.498 0.823 1.00 96.19 176 GLY A N 1
ATOM 1353 C CA . GLY A 1 176 ? 8.180 4.909 -0.102 1.00 96.19 176 GLY A CA 1
ATOM 1354 C C . GLY A 1 176 ? 7.647 3.742 -0.931 1.00 96.19 176 GLY A C 1
ATOM 1355 O O . GLY A 1 176 ? 7.294 3.923 -2.094 1.00 96.19 176 GLY A O 1
ATOM 1356 N N . ASN A 1 177 ? 7.593 2.537 -0.366 1.00 96.06 177 ASN A N 1
ATOM 1357 C CA . ASN A 1 177 ? 7.119 1.361 -1.082 1.00 96.06 177 ASN A CA 1
ATOM 1358 C C . ASN A 1 177 ? 5.637 1.512 -1.485 1.00 96.06 177 ASN A C 1
ATOM 1360 O O . ASN A 1 177 ? 4.827 1.891 -0.633 1.00 96.06 177 ASN A O 1
ATOM 1364 N N . PRO A 1 178 ? 5.226 1.132 -2.713 1.00 96.81 178 PRO A N 1
ATOM 1365 C CA . PRO A 1 178 ? 3.834 1.264 -3.153 1.00 96.81 178 PRO A CA 1
ATOM 1366 C C . PRO A 1 178 ? 2.791 0.541 -2.285 1.00 96.81 178 PRO A C 1
ATOM 1368 O O . PRO A 1 178 ? 1.604 0.854 -2.368 1.00 96.81 178 PRO A O 1
ATOM 1371 N N . VAL A 1 179 ? 3.188 -0.384 -1.401 1.00 96.38 179 VAL A N 1
ATOM 1372 C CA . VAL A 1 179 ? 2.271 -1.016 -0.440 1.00 96.38 179 VAL A CA 1
ATOM 1373 C C . VAL A 1 179 ? 1.557 0.004 0.462 1.00 96.38 179 VAL A C 1
ATOM 1375 O O . VAL A 1 179 ? 0.430 -0.255 0.883 1.00 96.38 179 VAL A O 1
ATOM 1378 N N . ILE A 1 180 ? 2.117 1.200 0.695 1.00 98.00 180 ILE A N 1
ATOM 1379 C CA . ILE A 1 180 ? 1.416 2.273 1.429 1.00 98.00 180 ILE A CA 1
ATOM 1380 C C . ILE A 1 180 ? 0.127 2.721 0.715 1.00 98.00 180 ILE A C 1
ATOM 1382 O O . ILE A 1 180 ? -0.845 3.103 1.364 1.00 98.00 180 ILE A O 1
ATOM 1386 N N . TRP A 1 181 ? 0.060 2.592 -0.612 1.00 98.19 181 TRP A N 1
ATOM 1387 C CA . TRP A 1 181 ? -1.157 2.841 -1.388 1.00 98.19 181 TRP A CA 1
ATOM 1388 C C . TRP A 1 181 ? -2.151 1.681 -1.297 1.00 98.19 181 TRP A C 1
ATOM 1390 O O . TRP A 1 181 ? -3.358 1.910 -1.239 1.00 98.19 181 TRP A O 1
ATOM 1400 N N . SER A 1 182 ? -1.664 0.441 -1.174 1.00 97.50 182 SER A N 1
ATOM 1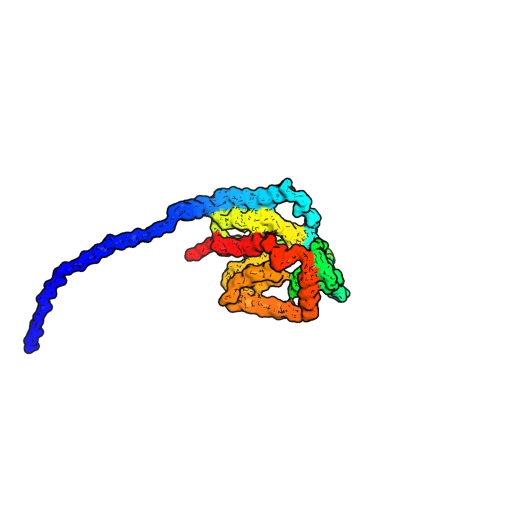401 C CA . SER A 1 182 ? -2.519 -0.710 -0.836 1.00 97.50 182 SER A CA 1
ATOM 1402 C C . SER A 1 182 ? -3.119 -0.561 0.571 1.00 97.50 182 SER A C 1
ATOM 1404 O O . SER A 1 182 ? -4.290 -0.872 0.786 1.00 97.50 182 SER A O 1
ATOM 1406 N N . MET A 1 183 ? -2.356 -0.006 1.519 1.00 97.94 183 MET A N 1
ATOM 1407 C CA . MET A 1 183 ? -2.839 0.358 2.856 1.00 97.94 183 MET A CA 1
ATOM 1408 C C . MET A 1 183 ? -3.953 1.405 2.791 1.00 97.94 183 MET A C 1
ATOM 1410 O O . MET A 1 183 ? -4.980 1.248 3.451 1.00 97.94 183 MET A O 1
ATOM 1414 N N . ALA A 1 184 ? -3.789 2.441 1.968 1.00 98.25 184 ALA A N 1
ATOM 1415 C CA . ALA A 1 184 ? -4.815 3.456 1.753 1.00 98.25 184 ALA A CA 1
ATOM 1416 C C . ALA A 1 184 ? -6.082 2.874 1.103 1.00 98.25 184 ALA A C 1
ATOM 1418 O O . ALA A 1 184 ? -7.191 3.170 1.549 1.00 98.25 184 ALA A O 1
ATOM 1419 N N . ALA A 1 185 ? -5.939 1.989 0.111 1.00 97.81 185 ALA A N 1
ATOM 1420 C CA . ALA A 1 185 ? -7.063 1.269 -0.486 1.00 97.81 185 ALA A CA 1
ATOM 1421 C C . ALA A 1 185 ? -7.819 0.429 0.559 1.00 97.81 185 ALA A C 1
ATOM 1423 O O . ALA A 1 185 ? -9.048 0.493 0.643 1.00 97.81 185 ALA A O 1
ATOM 1424 N N . MET A 1 186 ? -7.091 -0.291 1.418 1.00 98.00 186 MET A N 1
ATOM 1425 C CA . MET A 1 186 ? -7.670 -1.039 2.535 1.00 98.00 186 MET A CA 1
ATOM 1426 C C . MET A 1 186 ? -8.381 -0.110 3.534 1.00 98.00 186 MET A C 1
ATOM 1428 O O . MET A 1 186 ? -9.477 -0.423 3.997 1.00 98.00 186 MET A O 1
ATOM 1432 N N . ALA A 1 187 ? -7.812 1.061 3.829 1.00 97.69 187 ALA A N 1
ATOM 1433 C CA . ALA A 1 187 ? -8.430 2.058 4.699 1.00 97.69 187 ALA A CA 1
ATOM 1434 C C . ALA A 1 187 ? -9.751 2.597 4.134 1.00 97.69 187 ALA A C 1
ATOM 1436 O O . ALA A 1 187 ? -10.776 2.566 4.816 1.00 97.69 187 ALA A O 1
ATOM 1437 N N . LEU A 1 188 ? -9.783 2.973 2.856 1.00 96.88 188 LEU A N 1
ATOM 1438 C CA . LEU A 1 188 ? -11.027 3.367 2.189 1.00 96.88 188 LEU A CA 1
ATOM 1439 C C . LEU A 1 188 ? -12.047 2.225 2.162 1.00 96.88 188 LEU A C 1
ATOM 1441 O O . LEU A 1 188 ? -13.244 2.457 2.322 1.00 96.88 188 LEU A O 1
ATOM 1445 N N . ALA A 1 189 ? -11.588 0.982 2.004 1.00 96.88 189 ALA A N 1
ATOM 1446 C CA . ALA A 1 189 ? -12.460 -0.181 1.961 1.00 96.88 189 ALA A CA 1
ATOM 1447 C C . ALA A 1 189 ? -13.153 -0.479 3.296 1.00 96.88 189 ALA A C 1
ATOM 1449 O O . ALA A 1 189 ? -14.227 -1.081 3.283 1.00 96.88 189 ALA A O 1
ATOM 1450 N N . VAL A 1 190 ? -12.584 -0.083 4.439 1.00 95.69 190 VAL A N 1
ATOM 1451 C CA . VAL A 1 190 ? -13.215 -0.306 5.752 1.00 95.69 190 VAL A CA 1
ATOM 1452 C C . VAL A 1 190 ? -14.181 0.807 6.163 1.00 95.69 190 VAL A C 1
ATOM 1454 O O . VAL A 1 190 ? -15.053 0.579 7.007 1.00 95.69 190 VAL A O 1
ATOM 1457 N N . VAL A 1 191 ? -14.084 1.991 5.554 1.00 90.62 191 VAL A N 1
ATOM 1458 C CA . VAL A 1 191 ? -14.958 3.134 5.854 1.00 90.62 191 VAL A CA 1
ATOM 1459 C C . VAL A 1 191 ? -16.281 3.031 5.092 1.00 90.62 191 VAL A C 1
ATOM 1461 O O . VAL A 1 191 ? -16.351 2.590 3.948 1.00 90.62 191 VAL A O 1
ATOM 1464 N N . GLY A 1 192 ? -17.373 3.430 5.747 1.00 82.88 192 GLY A N 1
ATOM 1465 C CA . GLY A 1 192 ? -18.698 3.497 5.129 1.00 82.88 192 GLY A CA 1
ATOM 1466 C C . GLY A 1 192 ? -19.254 2.144 4.661 1.00 82.88 192 GLY A C 1
ATOM 1467 O O . GLY A 1 192 ? -18.873 1.069 5.144 1.00 82.88 192 GLY A O 1
ATOM 1468 N N . ALA A 1 193 ? -20.216 2.213 3.735 1.00 77.94 193 ALA A N 1
ATOM 1469 C CA . ALA A 1 193 ? -20.907 1.046 3.182 1.00 77.94 193 ALA A CA 1
ATOM 1470 C C . ALA A 1 193 ? -20.217 0.445 1.943 1.00 77.94 193 ALA A C 1
ATOM 1472 O O . ALA A 1 193 ? -20.442 -0.732 1.644 1.00 77.94 193 ALA A O 1
ATOM 1473 N N . SER A 1 194 ? -19.388 1.227 1.241 1.00 86.25 194 SER A N 1
ATOM 1474 C CA . SER A 1 194 ? -18.704 0.787 0.023 1.00 86.25 194 SER A CA 1
ATOM 1475 C C . SER A 1 194 ? -17.510 -0.111 0.340 1.00 86.25 194 SER A C 1
ATOM 1477 O O . SER A 1 194 ? -16.776 0.100 1.299 1.00 86.25 194 SER A O 1
ATOM 1479 N N . ARG A 1 195 ? -17.324 -1.132 -0.496 1.00 95.69 195 ARG A N 1
ATOM 1480 C CA . ARG A 1 195 ? -16.178 -2.058 -0.486 1.00 95.69 195 ARG A CA 1
ATOM 1481 C C . ARG A 1 195 ? -15.402 -2.031 -1.804 1.00 95.69 195 ARG A C 1
ATOM 1483 O O . ARG A 1 195 ? -14.606 -2.924 -2.063 1.00 95.69 195 ARG A O 1
ATOM 1490 N N . ALA A 1 196 ? -15.642 -1.012 -2.631 1.00 97.06 196 ALA A N 1
ATOM 1491 C CA . ALA A 1 196 ? -15.060 -0.890 -3.967 1.00 97.06 196 ALA A CA 1
ATOM 1492 C C . ALA A 1 196 ? -13.538 -0.686 -3.967 1.00 97.06 196 ALA A C 1
ATOM 1494 O O . ALA A 1 196 ? -12.887 -1.001 -4.952 1.00 97.06 196 ALA A O 1
ATOM 1495 N N . ALA A 1 197 ? -12.961 -0.195 -2.868 1.00 97.44 197 ALA A N 1
ATOM 1496 C CA . ALA A 1 197 ? -11.516 -0.009 -2.770 1.00 97.44 197 ALA A CA 1
ATOM 1497 C C . ALA A 1 197 ? -10.751 -1.308 -2.437 1.00 97.44 197 ALA A C 1
ATOM 1499 O O . ALA A 1 197 ? -9.561 -1.385 -2.716 1.00 97.44 197 ALA A O 1
ATOM 1500 N N . ALA A 1 198 ? -11.404 -2.344 -1.884 1.00 97.50 198 ALA A N 1
ATOM 1501 C CA . ALA A 1 198 ? -10.707 -3.556 -1.430 1.00 97.50 198 ALA A CA 1
ATOM 1502 C C . ALA A 1 198 ? -9.948 -4.290 -2.556 1.00 97.50 198 ALA A C 1
ATOM 1504 O O . ALA A 1 198 ? -8.804 -4.674 -2.324 1.00 97.50 198 ALA A O 1
ATOM 1505 N N . PRO A 1 199 ? -10.495 -4.437 -3.782 1.00 98.06 199 PRO A N 1
ATOM 1506 C CA . PRO A 1 199 ? -9.768 -5.059 -4.889 1.00 98.06 199 PRO A CA 1
ATOM 1507 C C . PRO A 1 199 ? -8.442 -4.375 -5.237 1.00 98.06 199 PRO A C 1
ATOM 1509 O O . PRO A 1 199 ? -7.517 -5.060 -5.649 1.00 98.06 199 PRO A O 1
ATOM 1512 N N . PHE A 1 200 ? -8.286 -3.064 -5.013 1.00 97.50 200 PHE A N 1
ATOM 1513 C CA . PHE A 1 200 ? -7.034 -2.349 -5.307 1.00 97.50 200 PHE A CA 1
ATOM 1514 C C . PHE A 1 200 ? -5.862 -2.752 -4.397 1.00 97.50 200 PHE A C 1
ATOM 1516 O O . PHE A 1 200 ? -4.716 -2.443 -4.705 1.00 97.50 200 PHE A O 1
ATOM 1523 N N . VAL A 1 201 ? -6.109 -3.517 -3.329 1.00 96.75 201 VAL A N 1
ATOM 1524 C CA . VAL A 1 201 ? -5.043 -4.210 -2.588 1.00 96.75 201 VAL A CA 1
ATOM 1525 C C . VAL A 1 201 ? -4.279 -5.198 -3.486 1.00 96.75 201 VAL A C 1
ATOM 1527 O O . VAL A 1 201 ? -3.099 -5.447 -3.258 1.00 96.75 201 VAL A O 1
ATOM 1530 N N . LEU A 1 202 ? -4.905 -5.707 -4.555 1.00 95.38 202 LEU A N 1
ATOM 1531 C CA . LEU A 1 202 ? -4.279 -6.597 -5.542 1.00 95.38 202 LEU A CA 1
ATOM 1532 C C . LEU A 1 202 ? -3.226 -5.911 -6.422 1.00 95.38 202 LEU A C 1
ATOM 1534 O O . LEU A 1 202 ? -2.573 -6.599 -7.202 1.00 95.38 202 LEU A O 1
ATOM 1538 N N . LEU A 1 203 ? -2.976 -4.604 -6.250 1.00 93.56 203 LEU A N 1
ATOM 1539 C CA . LEU A 1 203 ? -1.703 -4.010 -6.677 1.00 93.56 203 LEU A CA 1
ATOM 1540 C C . LEU A 1 203 ? -0.517 -4.793 -6.108 1.00 93.56 203 LEU A C 1
ATOM 1542 O O . LEU A 1 203 ? 0.539 -4.842 -6.724 1.00 93.56 203 LEU A O 1
ATOM 1546 N N . LYS A 1 204 ? -0.710 -5.460 -4.968 1.00 91.50 204 LYS A N 1
ATOM 1547 C CA . LYS A 1 204 ? 0.218 -6.436 -4.427 1.00 91.50 204 LYS A CA 1
ATOM 1548 C C . LYS A 1 204 ? -0.470 -7.798 -4.273 1.00 91.50 204 LYS A C 1
ATOM 1550 O O . LYS A 1 204 ? -1.085 -8.057 -3.239 1.00 91.50 204 LYS A O 1
ATOM 1555 N N . PRO A 1 205 ? -0.392 -8.690 -5.279 1.00 89.12 205 PRO A N 1
ATOM 1556 C CA . PRO A 1 205 ? -1.163 -9.939 -5.289 1.00 89.12 205 PRO A CA 1
ATOM 1557 C C . PRO A 1 205 ? -0.896 -10.874 -4.104 1.00 89.12 205 PRO A C 1
ATOM 1559 O O . PRO A 1 205 ? -1.800 -11.566 -3.648 1.00 89.12 205 PRO A O 1
ATOM 1562 N N . SER A 1 206 ? 0.308 -10.846 -3.534 1.00 88.06 206 SER A N 1
ATOM 1563 C CA . SER A 1 206 ? 0.654 -11.568 -2.299 1.00 88.06 206 SER A CA 1
ATOM 1564 C C . SER A 1 206 ? -0.171 -11.136 -1.073 1.00 88.06 206 SER A C 1
ATOM 1566 O O . SER A 1 206 ? -0.217 -11.854 -0.076 1.00 88.06 206 SER A O 1
ATOM 1568 N N . LEU A 1 207 ? -0.867 -9.996 -1.141 1.00 92.12 207 LEU A N 1
ATOM 1569 C CA . LEU A 1 207 ? -1.787 -9.489 -0.120 1.00 92.12 207 LEU A CA 1
ATOM 1570 C C . LEU A 1 207 ? -3.267 -9.751 -0.463 1.00 92.12 207 LEU A C 1
ATOM 1572 O O . LEU A 1 207 ? -4.163 -9.213 0.193 1.00 92.12 207 LEU A O 1
ATOM 1576 N N . ALA A 1 208 ? -3.548 -10.621 -1.441 1.00 93.25 208 ALA A N 1
ATOM 1577 C CA . ALA A 1 208 ? -4.898 -10.980 -1.881 1.00 93.25 208 ALA A CA 1
ATOM 1578 C C . ALA A 1 208 ? -5.898 -11.341 -0.764 1.00 93.25 208 ALA A C 1
ATOM 1580 O O . ALA A 1 208 ? -7.063 -10.958 -0.904 1.00 93.25 208 ALA A O 1
ATOM 1581 N N . PRO A 1 209 ? -5.522 -11.995 0.358 1.00 95.00 209 PRO A N 1
ATOM 1582 C CA . PRO A 1 209 ? -6.475 -12.253 1.438 1.00 95.00 209 PRO A CA 1
ATOM 1583 C C . PRO A 1 209 ? -7.170 -10.988 1.969 1.00 95.00 209 PRO A C 1
ATOM 1585 O O . PRO A 1 209 ? -8.360 -11.029 2.279 1.00 95.00 209 PRO A O 1
ATOM 1588 N N . PHE A 1 210 ? -6.476 -9.845 2.012 1.00 96.12 210 PHE A N 1
ATOM 1589 C CA . PHE A 1 210 ? -7.064 -8.564 2.425 1.00 96.12 210 PHE A CA 1
ATOM 1590 C C . PHE A 1 210 ? -8.023 -7.998 1.372 1.00 96.12 210 PHE A C 1
ATOM 1592 O O . PHE A 1 210 ? -9.041 -7.396 1.720 1.00 96.12 210 PHE A O 1
ATOM 1599 N N . ALA A 1 211 ? -7.760 -8.256 0.088 1.00 96.56 211 ALA A N 1
ATOM 1600 C CA . ALA A 1 211 ? -8.633 -7.828 -0.999 1.00 96.56 211 ALA A CA 1
ATOM 1601 C C . ALA A 1 211 ? -10.027 -8.466 -0.918 1.00 96.56 211 ALA A C 1
ATOM 1603 O O . ALA A 1 211 ? -10.986 -7.882 -1.410 1.00 96.56 211 ALA A O 1
ATOM 1604 N N . LEU A 1 212 ? -10.184 -9.616 -0.248 1.00 97.12 212 LEU A N 1
ATOM 1605 C CA . LEU A 1 212 ? -11.478 -10.290 -0.059 1.00 97.12 212 LEU A CA 1
ATOM 1606 C C . LEU A 1 212 ? -12.412 -9.577 0.935 1.00 97.12 212 LEU A C 1
ATOM 1608 O O . LEU A 1 212 ? -13.563 -9.995 1.124 1.00 97.12 212 LEU A O 1
ATOM 1612 N N . PHE A 1 213 ? -11.957 -8.499 1.579 1.00 97.19 213 PHE A N 1
ATOM 1613 C CA . PHE A 1 213 ? -12.764 -7.752 2.534 1.00 97.19 213 PHE A CA 1
ATOM 1614 C C . PHE A 1 213 ? -14.050 -7.212 1.891 1.00 97.19 213 PHE A C 1
ATOM 1616 O O . PHE A 1 213 ? -14.053 -6.286 1.081 1.00 97.19 213 PHE A O 1
ATOM 1623 N N . GLY A 1 214 ? -15.186 -7.785 2.295 1.00 95.44 214 GLY A N 1
ATOM 1624 C CA . GLY A 1 214 ? -16.491 -7.383 1.785 1.00 95.44 214 GLY A CA 1
ATOM 1625 C C . GLY A 1 214 ? -16.856 -7.950 0.411 1.00 95.44 214 GLY A C 1
ATOM 1626 O O . GLY A 1 214 ? -17.784 -7.423 -0.194 1.00 95.44 214 GLY A O 1
ATOM 1627 N N . VAL A 1 215 ? -16.217 -9.040 -0.036 1.00 97.56 215 VAL A N 1
ATOM 1628 C CA . VAL A 1 215 ? -16.475 -9.728 -1.324 1.00 97.56 215 VAL A CA 1
ATOM 1629 C C . VAL A 1 215 ? -17.954 -10.016 -1.617 1.00 97.56 215 VAL A C 1
ATOM 1631 O O . VAL A 1 215 ? -18.401 -10.000 -2.759 1.00 97.56 215 VAL A O 1
ATOM 1634 N N . ARG A 1 216 ? -18.776 -10.204 -0.579 1.00 96.38 216 ARG A N 1
ATOM 1635 C CA . ARG A 1 216 ? -20.225 -10.433 -0.721 1.00 96.38 216 ARG A CA 1
ATOM 1636 C C . ARG A 1 216 ? -21.029 -9.167 -1.070 1.00 96.38 216 ARG A C 1
ATOM 1638 O O . ARG A 1 216 ? -22.247 -9.238 -1.201 1.00 96.38 216 ARG A O 1
ATOM 1645 N N . ARG A 1 217 ? -20.404 -7.988 -1.165 1.00 96.00 217 ARG A N 1
ATOM 1646 C CA . ARG A 1 217 ? -21.071 -6.708 -1.468 1.00 96.00 217 ARG A CA 1
ATOM 1647 C C . ARG A 1 217 ? -20.975 -6.391 -2.959 1.00 96.00 217 ARG A C 1
ATOM 1649 O O . ARG A 1 217 ? -19.898 -6.476 -3.532 1.00 96.00 217 ARG A O 1
ATOM 1656 N N . ARG A 1 218 ? -22.055 -5.886 -3.568 1.00 96.44 218 ARG A N 1
ATOM 1657 C CA . ARG A 1 218 ? -22.052 -5.439 -4.981 1.00 96.44 218 ARG A CA 1
ATOM 1658 C C . ARG A 1 218 ? -20.963 -4.404 -5.278 1.00 96.44 218 ARG A C 1
ATOM 1660 O O . ARG A 1 218 ? -20.286 -4.509 -6.289 1.00 96.44 218 ARG A O 1
ATOM 1667 N N . SER A 1 219 ? -20.738 -3.457 -4.364 1.00 97.44 219 SER A N 1
ATOM 1668 C CA . SER A 1 219 ? -19.674 -2.453 -4.499 1.00 97.44 219 SER A CA 1
ATOM 1669 C C . SER A 1 219 ? -18.281 -3.068 -4.641 1.00 97.44 219 SER A C 1
ATOM 1671 O O . SER A 1 219 ? -17.434 -2.482 -5.295 1.00 97.44 219 SER A O 1
ATOM 1673 N N . TRP A 1 220 ? -18.036 -4.229 -4.024 1.00 98.19 220 TRP A N 1
ATOM 1674 C CA . TRP A 1 220 ? -16.760 -4.929 -4.156 1.00 98.19 220 TRP A CA 1
ATOM 1675 C C . TRP A 1 220 ? -16.539 -5.391 -5.599 1.00 98.19 220 TRP A C 1
ATOM 1677 O O . TRP A 1 220 ? -15.495 -5.116 -6.177 1.00 98.19 220 TRP A O 1
ATOM 1687 N N . TRP A 1 221 ? -17.563 -5.992 -6.212 1.00 98.06 221 TRP A N 1
ATOM 1688 C CA . TRP A 1 221 ? -17.524 -6.426 -7.610 1.00 98.06 221 TRP A CA 1
ATOM 1689 C C . TRP A 1 221 ? -17.393 -5.259 -8.586 1.00 98.06 221 TRP A C 1
ATOM 1691 O O . TRP A 1 221 ? -16.693 -5.391 -9.581 1.00 98.06 221 TRP A O 1
ATOM 1701 N N . LEU A 1 222 ? -17.993 -4.101 -8.280 1.00 97.69 222 LEU A N 1
ATOM 1702 C CA . LEU A 1 222 ? -17.750 -2.875 -9.048 1.00 97.69 222 LEU A CA 1
ATOM 1703 C C . LEU A 1 222 ? -16.275 -2.460 -8.979 1.00 97.69 222 LEU A C 1
ATOM 1705 O O . LEU A 1 222 ? -15.675 -2.173 -10.007 1.00 97.69 222 LEU A O 1
ATOM 1709 N N . GLY A 1 223 ? -15.674 -2.487 -7.786 1.00 97.94 223 GLY A N 1
ATOM 1710 C CA . GLY A 1 223 ? -14.243 -2.234 -7.612 1.00 97.94 223 GLY A CA 1
ATOM 1711 C C . GLY A 1 223 ? -13.365 -3.198 -8.408 1.00 97.94 223 GLY A C 1
ATOM 1712 O O . GLY A 1 223 ? -12.416 -2.776 -9.062 1.00 97.94 223 GLY A O 1
ATOM 1713 N N . LEU A 1 224 ? -13.716 -4.488 -8.405 1.00 98.44 224 LEU A N 1
ATOM 1714 C CA . LEU A 1 224 ? -12.997 -5.506 -9.165 1.00 98.44 224 LEU A CA 1
ATOM 1715 C C . LEU A 1 224 ? -13.148 -5.282 -10.673 1.00 98.44 224 LEU A C 1
ATOM 1717 O O . LEU A 1 224 ? -12.163 -5.369 -11.394 1.00 98.44 224 LEU A O 1
ATOM 1721 N N . ALA A 1 225 ? -14.351 -4.951 -11.148 1.00 98.50 225 ALA A N 1
ATOM 1722 C CA . ALA A 1 225 ? -14.593 -4.637 -12.553 1.00 98.50 225 ALA A CA 1
ATOM 1723 C C . ALA A 1 225 ? -13.766 -3.426 -13.012 1.00 98.50 225 ALA A C 1
ATOM 1725 O O . ALA A 1 225 ? -13.183 -3.468 -14.092 1.00 98.50 225 ALA A O 1
ATOM 1726 N N . VAL A 1 226 ? -13.648 -2.387 -12.175 1.00 98.38 226 VAL A N 1
ATOM 1727 C CA . VAL A 1 226 ? -12.769 -1.239 -12.449 1.00 98.38 226 VAL A CA 1
ATOM 1728 C C . VAL A 1 226 ? -11.305 -1.673 -12.501 1.00 98.38 226 VAL A C 1
ATOM 1730 O O . VAL A 1 226 ? -10.613 -1.319 -13.449 1.00 98.38 226 VAL A O 1
ATOM 1733 N N . LEU A 1 227 ? -10.829 -2.466 -11.537 1.00 98.38 227 LEU A N 1
ATOM 1734 C CA . LEU A 1 227 ? -9.451 -2.964 -11.548 1.00 98.38 227 LEU A CA 1
ATOM 1735 C C . LEU A 1 227 ? -9.150 -3.793 -12.807 1.00 98.38 227 LEU A C 1
ATOM 1737 O O . LEU A 1 227 ? -8.099 -3.614 -13.421 1.00 98.38 227 LEU A O 1
ATOM 1741 N N . ILE A 1 228 ? -10.072 -4.671 -13.210 1.00 98.19 228 ILE A N 1
ATOM 1742 C CA . ILE A 1 228 ? -9.955 -5.462 -14.440 1.00 98.19 228 ILE A CA 1
ATOM 1743 C C . ILE A 1 228 ? -9.900 -4.531 -15.650 1.00 98.19 228 ILE A C 1
ATOM 1745 O O . ILE A 1 228 ? -8.981 -4.651 -16.452 1.00 98.19 228 ILE A O 1
ATOM 1749 N N . ALA A 1 229 ? -10.814 -3.564 -15.758 1.00 98.50 229 ALA A N 1
ATOM 1750 C CA . ALA A 1 229 ? -10.820 -2.604 -16.859 1.00 98.50 229 ALA A CA 1
ATOM 1751 C C . ALA A 1 229 ? -9.506 -1.808 -16.941 1.00 98.50 229 ALA A C 1
ATOM 1753 O O . ALA A 1 229 ? -8.947 -1.662 -18.024 1.00 98.50 229 ALA A O 1
ATOM 1754 N N . LEU A 1 230 ? -8.966 -1.370 -15.798 1.00 98.31 230 LEU A N 1
ATOM 1755 C CA . LEU A 1 230 ? -7.663 -0.703 -15.710 1.00 98.31 230 LEU A CA 1
ATOM 1756 C C . LEU A 1 230 ? -6.493 -1.624 -16.068 1.00 98.31 230 LEU A C 1
ATOM 1758 O O . LEU A 1 230 ? -5.436 -1.135 -16.451 1.00 98.31 230 LEU A O 1
ATOM 1762 N N . SER A 1 231 ? -6.662 -2.939 -15.955 1.00 98.19 231 SER A N 1
ATOM 1763 C CA . SER A 1 231 ? -5.633 -3.930 -16.275 1.00 98.19 231 SER A CA 1
ATOM 1764 C C . SER A 1 231 ? -5.529 -4.219 -17.775 1.00 98.19 231 SER A C 1
ATOM 1766 O O . SER A 1 231 ? -4.445 -4.564 -18.246 1.00 98.19 231 SER A O 1
ATOM 1768 N N . LEU A 1 232 ? -6.624 -4.069 -18.531 1.00 97.94 232 LEU A N 1
ATOM 1769 C CA . LEU A 1 232 ? -6.693 -4.430 -19.955 1.00 97.94 232 LEU A CA 1
ATOM 1770 C C . LEU A 1 232 ? -5.666 -3.715 -20.857 1.00 97.94 232 LEU A C 1
ATOM 1772 O O . LEU A 1 232 ? -5.083 -4.394 -21.703 1.00 97.94 232 LEU A O 1
ATOM 1776 N N . PRO A 1 233 ? -5.377 -2.405 -20.695 1.00 97.69 233 PRO A N 1
ATOM 1777 C CA . PRO A 1 233 ? -4.467 -1.686 -21.593 1.00 97.69 233 PRO A CA 1
ATOM 1778 C C . PRO A 1 233 ? -3.025 -2.204 -21.603 1.00 97.69 233 PRO A C 1
ATOM 1780 O O . PRO A 1 233 ? -2.281 -1.900 -22.528 1.00 97.69 233 PRO A O 1
ATOM 1783 N N . PHE A 1 234 ? -2.616 -2.981 -20.597 1.00 97.56 234 PHE A N 1
ATOM 1784 C CA . PHE A 1 234 ? -1.234 -3.444 -20.474 1.00 97.56 234 PHE A CA 1
ATOM 1785 C C . PHE A 1 234 ? -0.921 -4.705 -21.287 1.00 97.56 234 PHE A C 1
ATOM 1787 O O . PHE A 1 234 ? 0.253 -5.025 -21.450 1.00 97.56 234 PHE A O 1
ATOM 1794 N N . GLY A 1 235 ? -1.931 -5.400 -21.827 1.00 96.31 235 GLY A N 1
ATOM 1795 C CA . GLY A 1 235 ? -1.759 -6.477 -22.811 1.00 96.31 235 GLY A CA 1
ATOM 1796 C C . GLY A 1 235 ? -0.623 -7.458 -22.488 1.00 96.31 235 GLY A C 1
ATOM 1797 O O . GLY A 1 235 ? -0.645 -8.124 -21.453 1.00 96.31 235 GLY A O 1
ATOM 1798 N N . ALA A 1 236 ? 0.380 -7.521 -23.372 1.00 95.75 236 ALA A N 1
ATOM 1799 C CA . ALA A 1 236 ? 1.532 -8.422 -23.266 1.00 95.75 236 ALA A CA 1
ATOM 1800 C C . ALA A 1 236 ? 2.396 -8.207 -22.008 1.00 95.75 236 ALA A C 1
ATOM 1802 O O . ALA A 1 236 ? 3.026 -9.154 -21.544 1.00 95.75 236 ALA A O 1
ATOM 1803 N N . LEU A 1 237 ? 2.365 -7.018 -21.396 1.00 97.56 237 LEU A N 1
ATOM 1804 C CA . LEU A 1 237 ? 3.139 -6.707 -20.189 1.00 97.56 237 LEU A CA 1
ATOM 1805 C C . LEU A 1 237 ? 2.711 -7.562 -18.983 1.00 97.56 237 LEU A C 1
ATOM 1807 O O . LEU A 1 237 ? 3.481 -7.757 -18.045 1.00 97.56 237 LEU A O 1
ATOM 1811 N N . TRP A 1 238 ? 1.492 -8.114 -19.004 1.00 97.62 238 TRP A N 1
ATOM 1812 C CA . TRP A 1 238 ? 1.067 -9.122 -18.029 1.00 97.62 238 TRP A CA 1
ATOM 1813 C C . TRP A 1 238 ? 1.844 -10.434 -18.166 1.00 97.62 238 TRP A C 1
ATOM 1815 O O . TRP A 1 238 ? 2.119 -11.073 -17.153 1.00 97.62 238 TRP A O 1
ATOM 1825 N N . GLY A 1 239 ? 2.220 -10.821 -19.389 1.00 97.00 239 GLY A N 1
ATOM 1826 C CA . GLY A 1 239 ? 3.088 -11.970 -19.643 1.00 97.00 239 GLY A CA 1
ATOM 1827 C C . GLY A 1 239 ? 4.481 -11.755 -19.057 1.00 97.00 239 GLY A C 1
ATOM 1828 O O . GLY A 1 239 ? 4.977 -12.620 -18.340 1.00 97.00 239 GLY A O 1
ATOM 1829 N N . ASP A 1 240 ? 5.049 -10.565 -19.260 1.00 97.19 240 ASP A N 1
ATOM 1830 C CA . ASP A 1 240 ? 6.343 -10.178 -18.684 1.00 97.19 240 ASP A CA 1
ATOM 1831 C C . ASP A 1 240 ? 6.311 -10.159 -17.149 1.00 97.19 240 ASP A C 1
ATOM 1833 O O . ASP A 1 240 ? 7.254 -10.593 -16.489 1.00 97.19 240 ASP A O 1
ATOM 1837 N N . TRP A 1 241 ? 5.202 -9.705 -16.559 1.00 96.00 241 TRP A N 1
ATOM 1838 C CA . TRP A 1 241 ? 5.012 -9.758 -15.111 1.00 96.00 241 TRP A CA 1
ATOM 1839 C C . TRP A 1 241 ? 4.947 -11.192 -14.583 1.00 96.00 241 TRP A C 1
ATOM 1841 O O . TRP A 1 241 ? 5.588 -11.519 -13.588 1.00 96.00 241 TRP A O 1
ATOM 1851 N N . VAL A 1 242 ? 4.183 -12.066 -15.243 1.00 94.94 242 VAL A N 1
ATOM 1852 C CA . VAL A 1 242 ? 4.120 -13.478 -14.851 1.00 94.94 242 VAL A CA 1
ATOM 1853 C C . VAL A 1 242 ? 5.501 -14.121 -14.979 1.00 94.94 242 VAL A C 1
ATOM 1855 O O . VAL A 1 242 ? 5.916 -14.824 -14.059 1.00 94.94 242 VAL A O 1
ATOM 1858 N N . ALA A 1 243 ? 6.234 -13.841 -16.061 1.00 95.12 243 ALA A N 1
ATOM 1859 C CA . ALA A 1 243 ? 7.598 -14.323 -16.250 1.00 95.12 243 ALA A CA 1
ATOM 1860 C C . ALA A 1 243 ? 8.529 -13.833 -15.131 1.00 95.12 243 ALA A C 1
ATOM 1862 O O . ALA A 1 243 ? 9.203 -14.654 -14.514 1.00 95.12 243 ALA A O 1
ATOM 1863 N N . SER A 1 244 ? 8.514 -12.537 -14.796 1.00 94.06 244 SER A N 1
ATOM 1864 C CA . SER A 1 244 ? 9.357 -11.996 -13.721 1.00 94.06 244 SER A CA 1
ATOM 1865 C C . SER A 1 244 ? 9.046 -12.627 -12.363 1.00 94.06 244 SER A C 1
ATOM 1867 O O . SER A 1 244 ? 9.961 -13.008 -11.637 1.00 94.06 244 SER A O 1
ATOM 1869 N N . VAL A 1 245 ? 7.771 -12.843 -12.031 1.00 91.44 245 VAL A N 1
ATOM 1870 C CA . VAL A 1 245 ? 7.390 -13.502 -10.773 1.00 91.44 245 VAL A CA 1
ATOM 1871 C C . VAL A 1 245 ? 7.809 -14.975 -10.755 1.00 91.44 245 VAL A C 1
ATOM 1873 O O . VAL A 1 245 ? 8.397 -15.422 -9.771 1.00 91.44 245 VAL A O 1
ATOM 1876 N N . VAL A 1 246 ? 7.543 -15.734 -11.823 1.00 92.31 246 VAL A N 1
ATOM 1877 C CA . VAL A 1 246 ? 7.865 -17.174 -11.903 1.00 92.31 246 VAL A CA 1
ATOM 1878 C C . VAL A 1 246 ? 9.375 -17.422 -11.913 1.00 92.31 246 VAL A C 1
ATOM 1880 O O . VAL A 1 246 ? 9.842 -18.394 -11.322 1.00 92.31 246 VAL A O 1
ATOM 1883 N N . ASN A 1 247 ? 10.143 -16.531 -12.537 1.00 94.19 247 ASN A N 1
ATOM 1884 C CA . ASN A 1 247 ? 11.600 -16.616 -12.595 1.00 94.19 247 ASN A CA 1
ATOM 1885 C C . ASN A 1 247 ? 12.291 -16.229 -11.280 1.00 94.19 247 ASN A C 1
ATOM 1887 O O . ASN A 1 247 ? 13.480 -16.517 -11.108 1.00 94.19 247 ASN A O 1
ATOM 1891 N N . SER A 1 248 ? 11.576 -15.566 -10.369 1.00 91.38 248 SER A N 1
ATOM 1892 C CA . SER A 1 248 ? 12.138 -15.080 -9.112 1.00 91.38 248 SER A CA 1
ATOM 1893 C C . SER A 1 248 ? 12.396 -16.206 -8.102 1.00 91.38 248 SER A C 1
ATOM 1895 O O . SER A 1 248 ? 11.614 -17.147 -7.946 1.00 91.38 248 SER A O 1
ATOM 1897 N N . ARG A 1 249 ? 13.502 -16.087 -7.366 1.00 89.31 249 ARG A N 1
ATOM 1898 C CA . ARG A 1 249 ? 13.903 -16.951 -6.249 1.00 89.31 249 ARG A CA 1
ATOM 1899 C C . ARG A 1 249 ? 14.035 -16.135 -4.963 1.00 89.31 249 ARG A C 1
ATOM 1901 O O . ARG A 1 249 ? 14.225 -14.922 -4.994 1.00 89.31 249 ARG A O 1
ATOM 1908 N N . GLY A 1 250 ? 13.829 -16.797 -3.825 1.00 73.75 250 GLY A N 1
ATOM 1909 C CA . GLY A 1 250 ? 13.897 -16.176 -2.495 1.00 73.75 250 GLY A CA 1
ATOM 1910 C C . GLY A 1 250 ? 12.620 -15.458 -2.032 1.00 73.75 250 GLY A C 1
ATOM 1911 O O . GLY A 1 250 ? 12.472 -15.206 -0.840 1.00 73.75 250 GLY A O 1
ATOM 1912 N N . GLY A 1 251 ? 11.664 -15.181 -2.928 1.00 64.38 251 GLY A N 1
ATOM 1913 C CA . GLY A 1 251 ? 10.378 -14.569 -2.569 1.00 64.38 251 GLY A CA 1
ATOM 1914 C C . GLY A 1 251 ? 9.317 -15.582 -2.124 1.00 64.38 251 GLY A C 1
ATOM 1915 O O . GLY A 1 251 ? 8.800 -15.525 -1.008 1.00 64.38 251 GLY A O 1
ATOM 1916 N N . GLY A 1 252 ? 8.956 -16.517 -3.002 1.00 65.38 252 GLY A N 1
ATOM 1917 C CA . GLY A 1 252 ? 7.810 -17.405 -2.785 1.00 65.38 252 GLY A CA 1
ATOM 1918 C C . GLY A 1 252 ? 6.467 -16.662 -2.657 1.00 65.38 252 GLY A C 1
ATOM 1919 O O . GLY A 1 252 ? 6.385 -15.435 -2.673 1.00 65.38 252 GLY A O 1
ATOM 1920 N N . LEU A 1 253 ? 5.373 -17.414 -2.493 1.00 59.75 253 LEU A N 1
ATOM 1921 C CA . LEU A 1 253 ? 4.013 -16.850 -2.391 1.00 59.75 253 LEU A CA 1
ATOM 1922 C C . LEU A 1 253 ? 3.810 -15.953 -1.155 1.00 59.75 253 LEU A C 1
ATOM 1924 O O . LEU A 1 253 ? 2.892 -15.136 -1.124 1.00 59.75 253 LEU A O 1
ATOM 1928 N N . LEU A 1 254 ? 4.666 -16.095 -0.140 1.00 65.56 254 LEU A N 1
ATOM 1929 C CA . LEU A 1 254 ? 4.572 -15.392 1.140 1.00 65.56 254 LEU A CA 1
ATOM 1930 C C . LEU A 1 254 ? 5.609 -14.273 1.298 1.00 65.56 254 LEU A C 1
ATOM 1932 O O . LEU A 1 254 ? 5.738 -13.747 2.404 1.00 65.56 254 LEU A O 1
ATOM 1936 N N . TYR A 1 255 ? 6.307 -13.858 0.233 1.00 68.69 255 TYR A N 1
ATOM 1937 C CA . TYR A 1 255 ? 7.361 -12.830 0.319 1.00 68.69 255 TYR A CA 1
ATOM 1938 C C . TYR A 1 255 ? 6.885 -11.511 0.948 1.00 68.69 255 TYR A C 1
ATOM 1940 O O . TYR A 1 255 ? 7.667 -10.762 1.522 1.00 68.69 255 TYR A O 1
ATOM 1948 N N . SER A 1 256 ? 5.582 -11.222 0.858 1.00 77.62 256 SER A N 1
ATOM 1949 C CA . SER A 1 256 ? 4.954 -10.024 1.434 1.00 77.62 256 SER A CA 1
ATOM 1950 C C . SER A 1 256 ? 4.142 -10.297 2.700 1.00 77.62 256 SER A C 1
ATOM 1952 O O . SER A 1 256 ? 3.426 -9.418 3.166 1.00 77.62 256 SER A O 1
ATOM 1954 N N . SER A 1 257 ? 4.234 -11.490 3.289 1.00 79.38 257 SER A N 1
ATOM 1955 C CA . SER A 1 257 ? 3.557 -11.809 4.556 1.00 79.38 257 SER A CA 1
ATOM 1956 C C . SER A 1 257 ? 3.992 -10.878 5.695 1.00 79.38 257 SER A C 1
ATOM 1958 O O . SER A 1 257 ? 3.170 -10.492 6.524 1.00 79.38 257 SER A O 1
ATOM 1960 N N . LEU A 1 258 ? 5.246 -10.415 5.669 1.00 84.75 258 LEU A N 1
ATOM 1961 C CA . LEU A 1 258 ? 5.782 -9.409 6.592 1.00 84.75 258 LEU A CA 1
ATOM 1962 C C . LEU A 1 258 ? 5.109 -8.031 6.455 1.00 84.75 258 LEU A C 1
ATOM 1964 O O . LEU A 1 258 ? 5.193 -7.205 7.361 1.00 84.75 258 LEU A O 1
ATOM 1968 N N . GLU A 1 259 ? 4.418 -7.778 5.342 1.00 90.94 259 GLU A N 1
ATOM 1969 C CA . GLU A 1 259 ? 3.659 -6.549 5.094 1.00 90.94 259 GLU A CA 1
ATOM 1970 C C . GLU A 1 259 ? 2.196 -6.660 5.552 1.00 90.94 259 GLU A C 1
ATOM 1972 O O . GLU A 1 259 ? 1.471 -5.666 5.547 1.00 90.94 259 GLU A O 1
ATOM 1977 N N . ALA A 1 260 ? 1.748 -7.835 6.011 1.00 94.06 260 ALA A N 1
ATOM 1978 C CA . ALA A 1 260 ? 0.394 -8.019 6.529 1.00 94.06 260 ALA A CA 1
ATOM 1979 C C . ALA A 1 260 ? 0.023 -7.038 7.663 1.00 94.06 260 ALA A C 1
ATOM 1981 O O . ALA A 1 260 ? -1.104 -6.537 7.634 1.00 94.06 260 ALA A O 1
ATOM 1982 N N . PRO A 1 261 ? 0.917 -6.675 8.615 1.00 95.38 261 PRO A N 1
ATOM 1983 C CA . PRO A 1 261 ? 0.612 -5.659 9.626 1.00 95.38 261 PRO A CA 1
ATOM 1984 C C . PRO A 1 261 ? 0.233 -4.296 9.031 1.00 95.38 261 PRO A C 1
ATOM 1986 O O . PRO A 1 261 ? -0.628 -3.609 9.580 1.00 95.38 261 PRO A O 1
ATOM 1989 N N . ILE A 1 262 ? 0.801 -3.934 7.874 1.00 96.31 262 ILE A N 1
ATOM 1990 C CA . ILE A 1 262 ? 0.501 -2.680 7.171 1.00 96.31 262 ILE A CA 1
ATOM 1991 C C . ILE A 1 262 ? -0.987 -2.643 6.789 1.00 96.31 262 ILE A C 1
ATOM 1993 O O . ILE A 1 262 ? -1.681 -1.669 7.074 1.00 96.31 262 ILE A O 1
ATOM 1997 N N . LEU A 1 263 ? -1.512 -3.726 6.204 1.00 96.38 263 LEU A N 1
ATOM 1998 C CA . LEU A 1 263 ? -2.929 -3.810 5.820 1.00 96.38 263 LEU A CA 1
ATOM 1999 C C . LEU A 1 263 ? -3.857 -4.192 6.978 1.00 96.38 263 LEU A C 1
ATOM 2001 O O . LEU A 1 263 ? -5.057 -3.916 6.926 1.00 96.38 263 LEU A O 1
ATOM 2005 N N . ALA A 1 264 ? -3.326 -4.803 8.035 1.00 97.19 264 ALA A N 1
ATOM 2006 C CA . ALA A 1 264 ? -4.088 -5.099 9.238 1.00 97.19 264 ALA A CA 1
ATOM 2007 C C . ALA A 1 264 ? -4.478 -3.822 9.990 1.00 97.19 264 ALA A C 1
ATOM 2009 O O . ALA A 1 264 ? -5.553 -3.790 10.586 1.00 97.19 264 ALA A O 1
ATOM 2010 N N . LEU A 1 265 ? -3.666 -2.758 9.928 1.00 97.50 265 LEU A N 1
ATOM 2011 C CA . LEU A 1 265 ? -3.899 -1.518 10.672 1.00 97.50 265 LEU A CA 1
ATOM 2012 C C . LEU A 1 265 ? -5.315 -0.942 10.447 1.00 97.50 265 LEU A C 1
ATOM 2014 O O . LEU A 1 265 ? -6.039 -0.775 11.438 1.00 97.50 265 LEU A O 1
ATOM 2018 N N . PRO A 1 266 ? -5.793 -0.698 9.206 1.00 97.00 266 PRO A N 1
ATOM 2019 C CA . PRO A 1 266 ? -7.158 -0.210 9.009 1.00 97.00 266 PRO A CA 1
ATOM 2020 C C . PRO A 1 266 ? -8.239 -1.229 9.400 1.00 97.00 266 PRO A C 1
ATOM 2022 O O . PRO A 1 266 ? -9.300 -0.844 9.894 1.00 97.00 266 PRO A O 1
ATOM 2025 N N . VAL A 1 267 ? -7.982 -2.530 9.229 1.00 96.88 267 VAL A N 1
ATOM 2026 C CA . VAL A 1 267 ? -8.924 -3.604 9.595 1.00 96.88 267 VAL A CA 1
ATOM 2027 C C . VAL A 1 267 ? -9.121 -3.673 11.109 1.00 96.88 267 VAL A C 1
ATOM 2029 O O . VAL A 1 267 ? -10.256 -3.770 11.575 1.00 96.88 267 VAL A O 1
ATOM 2032 N N . VAL A 1 268 ? -8.038 -3.576 11.879 1.00 96.94 268 VAL A N 1
ATOM 2033 C CA . VAL A 1 268 ? -8.045 -3.542 13.347 1.00 96.94 268 VAL A CA 1
ATOM 2034 C C . VAL A 1 268 ? -8.786 -2.305 13.845 1.00 96.94 268 VAL A C 1
ATOM 2036 O O . VAL A 1 268 ? -9.689 -2.426 14.678 1.00 96.94 268 VAL A O 1
ATOM 2039 N N . ALA A 1 269 ? -8.473 -1.130 13.288 1.00 96.81 269 ALA A N 1
ATOM 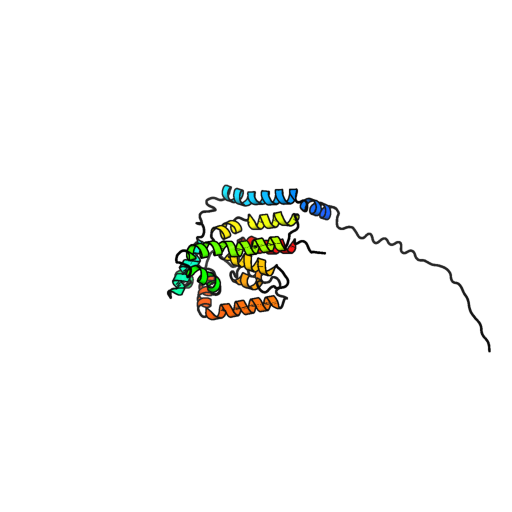2040 C CA . ALA A 1 269 ? -9.173 0.110 13.614 1.00 96.81 269 ALA A CA 1
ATOM 2041 C C . ALA A 1 269 ? -10.682 -0.012 13.351 1.00 96.81 269 ALA A C 1
ATOM 2043 O O . ALA A 1 269 ? -11.502 0.395 14.176 1.00 96.81 269 ALA A O 1
ATOM 2044 N N . TRP A 1 270 ? -11.063 -0.632 12.233 1.00 96.44 270 TRP A N 1
ATOM 2045 C CA . TRP A 1 270 ? -12.460 -0.870 11.894 1.00 96.44 270 TRP A CA 1
ATOM 2046 C C . TRP A 1 270 ? -13.129 -1.880 12.819 1.00 96.44 270 TRP A C 1
ATOM 2048 O O . TRP A 1 270 ? -14.247 -1.633 13.271 1.00 96.44 270 TRP A O 1
ATOM 2058 N N . ALA A 1 271 ? -12.487 -3.006 13.121 1.00 95.50 271 ALA A N 1
ATOM 2059 C CA . ALA A 1 271 ? -13.047 -4.042 13.984 1.00 95.50 271 ALA A CA 1
ATOM 2060 C C . ALA A 1 271 ? -13.309 -3.513 15.404 1.00 95.50 271 ALA A C 1
ATOM 2062 O O . ALA A 1 271 ? -14.342 -3.821 16.000 1.00 95.50 271 ALA A O 1
ATOM 2063 N N . GLY A 1 272 ? -12.408 -2.665 15.903 1.00 94.25 272 GLY A N 1
ATOM 2064 C CA . GLY A 1 272 ? -12.464 -2.048 17.225 1.00 94.25 272 GLY A CA 1
ATOM 2065 C C . GLY A 1 272 ? -13.145 -0.674 17.293 1.00 94.25 272 GLY A C 1
ATOM 2066 O O . GLY A 1 272 ? -13.083 -0.000 18.327 1.00 94.25 272 GLY A O 1
ATOM 2067 N N . ARG A 1 273 ? -13.781 -0.228 16.204 1.00 94.25 273 ARG A N 1
ATOM 2068 C CA . ARG A 1 273 ? -14.466 1.069 16.134 1.00 94.25 273 ARG A CA 1
ATOM 2069 C C . ARG A 1 273 ? -15.580 1.192 17.173 1.00 94.25 273 ARG A C 1
ATOM 2071 O O . ARG A 1 273 ? -16.277 0.217 17.473 1.00 94.25 273 ARG A O 1
ATOM 2078 N N . ARG A 1 274 ? -15.820 2.405 17.670 1.00 89.62 274 ARG A N 1
ATOM 2079 C CA . ARG A 1 274 ? -17.029 2.693 18.455 1.00 89.62 274 ARG A CA 1
ATOM 2080 C C . ARG A 1 274 ? -18.233 2.645 17.509 1.00 89.62 274 ARG A C 1
ATOM 2082 O O . ARG A 1 274 ? -18.256 3.339 16.497 1.00 89.62 274 ARG A O 1
ATOM 2089 N N . ARG A 1 275 ? -19.225 1.798 17.797 1.00 79.12 275 ARG A N 1
ATOM 2090 C CA . ARG A 1 275 ? -20.514 1.847 17.093 1.00 79.12 275 ARG A CA 1
ATOM 2091 C C . ARG A 1 275 ? -21.320 2.969 17.738 1.00 79.12 275 ARG A C 1
ATOM 2093 O O . ARG A 1 275 ? -21.503 2.939 18.951 1.00 79.12 275 ARG A O 1
ATOM 2100 N N . HIS A 1 276 ? -21.727 3.965 16.957 1.00 56.81 276 HIS A N 1
ATOM 2101 C CA . HIS A 1 276 ? -22.755 4.897 17.413 1.00 56.81 276 HIS A CA 1
ATOM 2102 C C . HIS A 1 276 ? -24.013 4.078 17.738 1.00 56.81 276 HIS A C 1
ATOM 2104 O O . HIS A 1 276 ? -24.368 3.193 16.954 1.00 56.81 276 HIS A O 1
ATOM 2110 N N . GLY A 1 277 ? -24.562 4.295 18.937 1.00 37.78 277 GLY A N 1
ATOM 2111 C CA . GLY A 1 277 ? -25.870 3.776 19.337 1.00 37.78 277 GLY A CA 1
ATOM 2112 C C . GLY A 1 277 ? -26.985 4.458 18.567 1.00 37.78 277 GLY A C 1
ATOM 2113 O O . GLY A 1 277 ? -26.754 5.607 18.123 1.00 37.78 277 GLY A O 1
#

Secondary structure (DSSP, 8-state):
-------------------------S-HHHHHHHHHHT-HHHHHHHHHHHTHHHHHHHHHSSSTT-SPTTHHHHHHHHHHHHHHTT--SS-HHHHH--EE--TT---S-GGGHHHHHHHHH--STTHHHHHHHHHHHHHHHHHHHHHHHH-B-GGGHHHHHHHHHSHHHHHHHHHT-THHHHHHHHHHHHSSS--TTGGGGGGSGGGHHHHTTTTTSHHHHHHHHHHHHHHGGGTTHHHHHHHHHHHEES--TTTTGGGHHHHHHHHHHHHTBPPP-

Sequence (277 aa):
MFRDGIRGMDGRMRVMWSGGLSTSSPSSRGAQVRDLLDRPALAAVLSIAAFAIPVLFVALVPHPLEQPFGVDFQLYREVTNRWLGGGSFYESYQLAGPYEIRAGDVLYPPVALWLFVPFAVASAAPWSVVAAVAWWVIPLGVVAATVAVLRPRPLVWPLIALCLANPTTLLKIWTGNPVIWSMAAMALAVVGASRAAAPFVLLKPSLAPFALFGVRRRSWWLGLAVLIALSLPFGALWGDWVASVVNSRGGGLLYSSLEAPILALPVVAWAGRRRHG